Protein AF-I8QMU3-F1 (afdb_monomer_lite)

Sequence (196 aa):
MPACGRAACRVPPADGTTGGRPRAVRGPPGPPGRWAQSRIHDERITVPTSRPDLMTRALTFAVLLVTLFAAHQLADHVLGQTDAQARLKTTPGLTGWAALGRHLAAYHAVVVVMVAVAAVGLDLRLSAFGAVAGLLISVVTHALWDRRTAVRWLLTRTGGRDFAELTEHGMNGMYLADQSLHTASLWLAALVAVLL

Secondary structure (DSSP, 8-state):
---------PPPP-------PPP---PPPPPP------------------HHHHHHHHHHHHHHHHHHHHHHHHIIIIIS--HHHHHHTTSSHHHHHHHHHHHHHHHHHHHHHHHHHHHHHTT----HHHHHHHHHHHHHHHHHHTTSHHHHHHHHHTT-TTTTT---TT--HHHHHHHHHHHHHHHHHHHHHHH-

pLDDT: mean 85.77, std 19.81, range [32.47, 98.88]

Structure (mmCIF, N/CA/C/O backbone):
data_AF-I8QMU3-F1
#
_entry.id   AF-I8QMU3-F1
#
loop_
_atom_site.group_PDB
_atom_site.id
_atom_site.type_symbol
_atom_site.label_atom_id
_atom_site.label_alt_id
_atom_site.label_comp_id
_atom_site.label_asym_id
_atom_site.label_entity_id
_atom_site.label_seq_id
_atom_site.pdbx_PDB_ins_code
_atom_site.Cartn_x
_atom_site.Cartn_y
_atom_site.Cartn_z
_atom_site.occupancy
_atom_site.B_iso_or_equiv
_atom_site.auth_seq_id
_atom_site.auth_comp_id
_atom_site.auth_asym_id
_atom_site.auth_atom_id
_atom_site.pdbx_PDB_model_num
ATOM 1 N N . MET A 1 1 ? 35.842 -30.460 24.988 1.00 32.47 1 MET A N 1
ATOM 2 C CA . MET A 1 1 ? 35.990 -30.316 26.456 1.00 32.47 1 MET A CA 1
ATOM 3 C C . MET A 1 1 ? 37.169 -29.393 26.736 1.00 32.47 1 MET A C 1
ATOM 5 O O . MET A 1 1 ? 38.150 -29.566 26.025 1.00 32.47 1 MET A O 1
ATOM 9 N N . PRO A 1 2 ? 37.187 -28.576 27.807 1.00 53.81 2 PRO A N 1
ATOM 10 C CA . PRO A 1 2 ? 36.208 -27.628 28.384 1.00 53.81 2 PRO A CA 1
ATOM 11 C C . PRO A 1 2 ? 36.771 -26.166 28.244 1.00 53.81 2 PRO A C 1
ATOM 13 O O . PRO A 1 2 ? 37.791 -25.990 27.598 1.00 53.81 2 PRO A O 1
ATOM 16 N N . ALA A 1 3 ? 36.203 -25.045 28.708 1.00 43.62 3 ALA A N 1
ATOM 17 C CA . ALA A 1 3 ? 35.398 -24.805 29.894 1.00 43.62 3 ALA A CA 1
ATOM 18 C C . ALA A 1 3 ? 34.468 -23.582 29.771 1.00 43.62 3 ALA A C 1
ATOM 20 O O . ALA A 1 3 ? 34.769 -22.562 29.158 1.00 43.62 3 ALA A O 1
ATOM 21 N N . CYS A 1 4 ? 33.326 -23.757 30.428 1.00 43.22 4 CYS A N 1
ATOM 22 C CA . CYS A 1 4 ? 32.236 -22.835 30.682 1.00 43.22 4 CYS A CA 1
ATOM 23 C C . CYS A 1 4 ? 32.569 -22.015 31.945 1.00 43.22 4 CYS A C 1
ATOM 25 O O . CYS A 1 4 ? 32.901 -22.607 32.970 1.00 43.22 4 CYS A O 1
ATOM 27 N N . GLY A 1 5 ? 32.474 -20.683 31.900 1.00 40.50 5 GLY A N 1
ATOM 28 C CA . GLY A 1 5 ? 32.671 -19.807 33.061 1.00 40.50 5 GLY A CA 1
ATOM 29 C C . GLY A 1 5 ? 31.358 -19.162 33.498 1.00 40.50 5 GLY A C 1
ATOM 30 O O . GLY A 1 5 ? 31.015 -18.087 33.019 1.00 40.50 5 GLY A O 1
ATOM 31 N N . ARG A 1 6 ? 30.607 -19.818 34.393 1.00 48.41 6 ARG A N 1
ATOM 32 C CA . ARG A 1 6 ? 29.447 -19.224 35.080 1.00 48.41 6 ARG A CA 1
ATOM 33 C C . ARG A 1 6 ? 29.937 -18.470 36.316 1.00 48.41 6 ARG A C 1
ATOM 35 O O . ARG A 1 6 ? 30.378 -19.096 37.275 1.00 48.41 6 ARG A O 1
ATOM 42 N N . ALA A 1 7 ? 29.833 -17.145 36.308 1.00 52.97 7 ALA A N 1
ATOM 43 C CA . ALA A 1 7 ? 29.995 -16.333 37.508 1.00 52.97 7 ALA A CA 1
ATOM 44 C C . ALA A 1 7 ? 28.669 -16.308 38.285 1.00 52.97 7 ALA A C 1
ATOM 46 O O . ALA A 1 7 ? 27.664 -15.779 37.815 1.00 52.97 7 ALA A O 1
ATOM 47 N N . ALA A 1 8 ? 28.669 -16.927 39.464 1.00 48.47 8 ALA A N 1
ATOM 48 C CA . ALA A 1 8 ? 27.581 -16.878 40.429 1.00 48.47 8 ALA A CA 1
ATOM 49 C C . ALA A 1 8 ? 27.703 -15.604 41.281 1.00 48.47 8 ALA A C 1
ATOM 51 O O . ALA A 1 8 ? 28.657 -15.458 42.045 1.00 48.47 8 ALA A O 1
ATOM 52 N N . CYS A 1 9 ? 26.734 -14.693 41.181 1.00 46.62 9 CYS A N 1
ATOM 53 C CA . CYS A 1 9 ? 26.593 -13.592 42.132 1.00 46.62 9 CYS A CA 1
ATOM 54 C C . CYS A 1 9 ? 25.950 -14.116 43.423 1.00 46.62 9 CYS A C 1
ATOM 56 O O . CYS A 1 9 ? 24.797 -14.546 43.431 1.00 46.62 9 CYS A O 1
ATOM 58 N N . ARG A 1 10 ? 26.727 -14.100 44.513 1.00 51.12 10 ARG A N 1
ATOM 59 C CA . ARG A 1 10 ? 26.273 -14.376 45.882 1.00 51.12 10 ARG A CA 1
ATOM 60 C C . ARG A 1 10 ? 25.408 -13.226 46.398 1.00 51.12 10 ARG A C 1
ATOM 62 O O . ARG A 1 10 ? 25.791 -12.066 46.283 1.00 51.12 10 ARG A O 1
ATOM 69 N N . VAL A 1 11 ? 24.289 -13.579 47.021 1.00 57.03 11 VAL A N 1
ATOM 70 C CA . VAL A 1 11 ? 23.445 -12.692 47.832 1.00 57.03 11 VAL A CA 1
ATOM 71 C C . VAL A 1 11 ? 24.039 -12.613 49.251 1.00 57.03 11 VAL A C 1
ATOM 73 O O . VAL A 1 11 ? 24.364 -13.668 49.803 1.00 57.03 11 VAL A O 1
ATOM 76 N N . PRO A 1 12 ? 24.222 -11.420 49.847 1.00 63.38 12 PRO A N 1
ATOM 77 C CA . PRO A 1 12 ? 24.652 -11.283 51.239 1.00 63.38 12 PRO A CA 1
ATOM 78 C C . PRO A 1 12 ? 23.497 -11.533 52.237 1.00 63.38 12 PRO A C 1
ATOM 80 O O . PRO A 1 12 ? 22.331 -11.357 51.877 1.00 63.38 12 PRO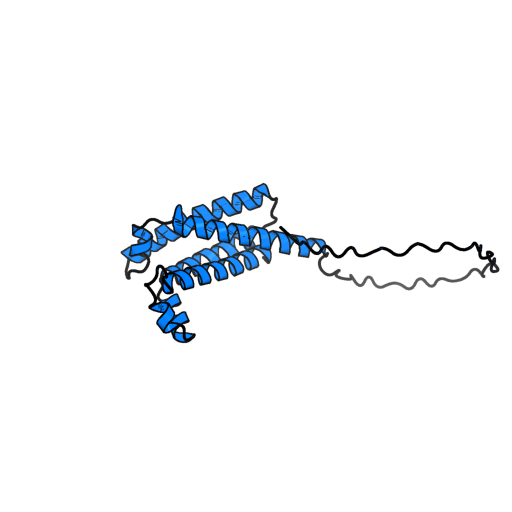 A O 1
ATOM 83 N N . PRO A 1 13 ? 23.801 -11.961 53.479 1.00 56.81 13 PRO A N 1
ATOM 84 C CA . PRO A 1 13 ? 22.799 -12.331 54.476 1.00 56.81 13 PRO A CA 1
ATOM 85 C C . PRO A 1 13 ? 22.081 -11.115 55.077 1.00 56.81 13 PRO A C 1
ATOM 87 O O . PRO A 1 13 ? 22.622 -10.014 55.145 1.00 56.81 13 PRO A O 1
ATOM 90 N N . ALA A 1 14 ? 20.844 -11.353 55.517 1.00 48.78 14 ALA A N 1
ATOM 91 C CA . ALA A 1 14 ? 20.014 -10.396 56.231 1.00 48.78 14 ALA A CA 1
ATOM 92 C C . ALA A 1 14 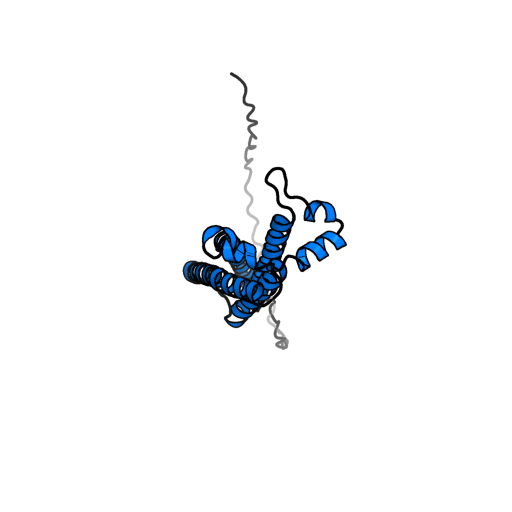? 20.409 -10.350 57.714 1.00 48.78 14 ALA A C 1
ATOM 94 O O . ALA A 1 14 ? 20.196 -11.321 58.441 1.00 48.78 14 ALA A O 1
ATOM 95 N N . ASP A 1 15 ? 20.934 -9.210 58.158 1.00 53.03 15 ASP A N 1
ATOM 96 C CA . ASP A 1 15 ? 21.122 -8.926 59.577 1.00 53.03 15 ASP A CA 1
ATOM 97 C C . ASP A 1 15 ? 19.801 -8.456 60.187 1.00 53.03 15 ASP A C 1
ATOM 99 O O . ASP A 1 15 ? 19.257 -7.401 59.853 1.00 53.03 15 ASP A O 1
ATOM 103 N N . GLY A 1 16 ? 19.275 -9.271 61.098 1.00 47.69 16 GLY A N 1
ATOM 104 C CA . GLY A 1 16 ? 18.215 -8.882 62.009 1.00 47.69 16 GLY A CA 1
ATOM 105 C C . GLY A 1 16 ? 18.804 -8.331 63.299 1.00 47.69 16 GLY A C 1
ATOM 106 O O . GLY A 1 16 ? 19.612 -9.001 63.928 1.00 47.69 16 GLY A O 1
ATOM 107 N N . THR A 1 17 ? 18.339 -7.165 63.745 1.00 47.78 17 THR A N 1
ATOM 108 C CA . THR A 1 17 ? 18.351 -6.782 65.163 1.00 47.78 17 THR A CA 1
ATOM 109 C C . THR A 1 17 ? 17.226 -5.785 65.476 1.00 47.78 17 THR A C 1
ATOM 111 O O . THR A 1 17 ? 17.070 -4.766 64.815 1.00 47.78 17 THR A O 1
ATOM 114 N N . THR A 1 18 ? 16.460 -6.119 66.527 1.00 50.22 18 THR A N 1
ATOM 115 C CA . THR A 1 18 ? 15.842 -5.230 67.542 1.00 50.22 18 THR A CA 1
ATOM 116 C C . THR A 1 18 ? 14.890 -4.118 67.053 1.00 50.22 18 THR A C 1
ATOM 118 O O . THR A 1 18 ? 15.292 -3.170 66.402 1.00 50.22 18 THR A O 1
ATOM 121 N N . GLY A 1 19 ? 13.590 -4.112 67.361 1.00 48.53 19 GLY A N 1
ATOM 122 C CA . GLY A 1 19 ? 13.019 -4.274 68.699 1.00 48.53 19 GLY A CA 1
ATOM 123 C C . GLY A 1 19 ? 12.913 -2.921 69.418 1.00 48.53 19 GLY A C 1
ATOM 124 O O . GLY A 1 19 ? 13.641 -2.685 70.372 1.00 48.53 19 GLY A O 1
ATOM 125 N N . GLY A 1 20 ? 12.010 -2.035 68.977 1.00 43.12 20 GLY A N 1
ATOM 126 C CA . GLY A 1 20 ? 11.740 -0.755 69.643 1.00 43.12 20 GLY A CA 1
ATOM 127 C C . GLY A 1 20 ? 10.356 -0.203 69.293 1.00 43.12 20 GLY A C 1
ATOM 128 O O . GLY A 1 20 ? 10.126 0.238 68.173 1.00 43.12 20 GLY A O 1
ATOM 129 N N . ARG A 1 21 ? 9.412 -0.242 70.244 1.00 54.44 21 ARG A N 1
ATOM 130 C CA . ARG A 1 21 ? 8.086 0.392 70.127 1.00 54.44 21 ARG A CA 1
ATOM 131 C C . ARG A 1 21 ? 8.195 1.890 70.455 1.00 54.44 21 ARG A C 1
ATOM 133 O O . ARG A 1 21 ? 8.541 2.200 71.596 1.00 54.44 21 ARG A O 1
ATOM 140 N N . PRO A 1 22 ? 7.836 2.823 69.557 1.00 54.78 22 PRO A N 1
ATOM 141 C CA . PRO A 1 22 ? 7.658 4.215 69.950 1.00 54.78 22 PRO A CA 1
ATOM 142 C C . PRO A 1 22 ? 6.333 4.409 70.707 1.00 54.78 22 PRO A C 1
ATOM 144 O O . PRO A 1 22 ? 5.264 3.972 70.279 1.00 54.78 22 PRO A O 1
ATOM 147 N N . ARG A 1 23 ? 6.431 5.056 71.876 1.00 57.56 23 ARG A N 1
ATOM 148 C CA . ARG A 1 23 ? 5.318 5.494 72.733 1.00 57.56 23 ARG A CA 1
ATOM 149 C C . ARG A 1 23 ? 4.393 6.451 71.973 1.00 57.56 23 ARG A C 1
ATOM 151 O O . ARG A 1 23 ? 4.853 7.442 71.416 1.00 57.56 23 ARG A O 1
ATOM 158 N N . ALA A 1 24 ? 3.086 6.204 72.046 1.00 50.53 24 ALA A N 1
ATOM 159 C CA . ALA A 1 24 ? 2.065 7.153 71.617 1.00 50.53 24 ALA A CA 1
ATOM 160 C C . ALA A 1 24 ? 2.021 8.355 72.576 1.00 50.53 24 ALA A C 1
ATOM 162 O O . ALA A 1 24 ? 1.665 8.213 73.747 1.00 50.53 24 ALA A O 1
ATOM 163 N N . VAL A 1 25 ? 2.370 9.538 72.074 1.00 60.41 25 VAL A N 1
ATOM 164 C CA . VAL A 1 25 ? 2.146 10.816 72.758 1.00 60.41 25 VAL A CA 1
ATOM 165 C C . VAL A 1 25 ? 0.719 11.264 72.435 1.00 60.41 25 VAL A C 1
ATOM 167 O O . VAL A 1 25 ? 0.404 11.559 71.284 1.00 60.41 25 VAL A O 1
ATOM 170 N N . ARG A 1 26 ? -0.168 11.284 73.438 1.00 56.66 26 ARG A N 1
ATOM 171 C CA . ARG A 1 26 ? -1.496 11.908 73.319 1.00 56.66 26 ARG A CA 1
ATOM 172 C C . ARG A 1 26 ? -1.331 13.422 73.434 1.00 56.66 26 ARG A C 1
ATOM 174 O O . ARG A 1 26 ? -0.988 13.914 74.505 1.00 56.66 26 ARG A O 1
ATOM 181 N N . GLY A 1 27 ? -1.565 14.140 72.338 1.00 66.19 27 GLY A N 1
ATOM 182 C CA . GLY A 1 27 ? -1.736 15.593 72.360 1.00 66.19 27 GLY A CA 1
ATOM 183 C C . GLY A 1 27 ? -3.095 15.996 72.961 1.00 66.19 27 GLY A C 1
ATOM 184 O O . GLY A 1 27 ? -4.028 15.187 72.943 1.00 66.19 27 GLY A O 1
ATOM 185 N N . PRO A 1 28 ? -3.218 17.215 73.516 1.00 70.25 28 PRO A N 1
ATOM 186 C CA . PRO A 1 28 ? -4.467 17.724 74.082 1.00 70.25 28 PRO A CA 1
ATOM 187 C C . PRO A 1 28 ? -5.529 18.005 72.997 1.00 70.25 28 PRO A C 1
ATOM 189 O O . PRO A 1 28 ? -5.177 18.269 71.845 1.00 70.25 28 PRO A O 1
ATOM 192 N N . PRO A 1 29 ? -6.830 17.966 73.346 1.00 61.53 29 PRO A N 1
ATOM 193 C CA . PRO A 1 29 ? -7.918 18.262 72.417 1.00 61.53 29 PRO A CA 1
ATOM 194 C C . PRO A 1 29 ? -7.892 19.734 71.981 1.00 61.53 29 PRO A C 1
ATOM 196 O O . PRO A 1 29 ? -7.751 20.638 72.804 1.00 61.53 29 PRO A O 1
ATOM 199 N N . GLY A 1 30 ? -8.020 19.962 70.671 1.00 55.94 30 GLY A N 1
ATOM 200 C CA . GLY A 1 30 ? -8.065 21.298 70.078 1.00 55.94 30 GLY A CA 1
ATOM 201 C C . GLY A 1 30 ? -9.381 22.046 70.357 1.00 55.94 30 GLY A C 1
ATOM 202 O O . GLY A 1 30 ? -10.400 21.414 70.647 1.00 55.94 30 GLY A O 1
ATOM 203 N N . PRO A 1 31 ? -9.386 23.387 70.254 1.00 67.88 31 PRO A N 1
ATOM 204 C CA . PRO A 1 31 ? -10.597 24.193 70.370 1.00 67.88 31 PRO A CA 1
ATOM 205 C C . PRO A 1 31 ? -11.501 24.050 69.129 1.00 67.88 31 PRO A C 1
ATOM 207 O O . PRO A 1 31 ? -11.001 23.881 68.013 1.00 67.88 31 PRO A O 1
ATOM 210 N N . PRO A 1 32 ? -12.833 24.156 69.283 1.00 57.38 32 PRO A N 1
ATOM 211 C CA . PRO A 1 32 ? -13.758 24.119 68.162 1.00 57.38 32 PRO A CA 1
ATOM 212 C C . PRO A 1 32 ? -13.839 25.504 67.517 1.00 57.38 32 PRO A C 1
ATOM 214 O O . PRO A 1 32 ? -14.151 26.487 68.188 1.00 57.38 32 PRO A O 1
ATOM 217 N N . GLY A 1 33 ? -13.626 25.606 66.204 1.00 47.34 33 GLY A N 1
ATOM 218 C CA . GLY A 1 33 ? -14.028 26.829 65.521 1.00 47.34 33 GLY A CA 1
ATOM 219 C C . GLY A 1 33 ? -13.456 27.069 64.137 1.00 47.34 33 GLY A C 1
ATOM 220 O O . GLY A 1 33 ? -12.301 27.443 63.987 1.00 47.34 33 GLY A O 1
ATOM 221 N N . ARG A 1 34 ? -14.389 27.067 63.179 1.00 51.19 34 ARG A N 1
ATOM 222 C CA . ARG A 1 34 ? -14.433 27.991 62.038 1.00 51.19 34 ARG A CA 1
ATOM 223 C C . ARG A 1 34 ? -13.579 27.597 60.825 1.00 51.19 34 ARG A C 1
ATOM 225 O O . ARG A 1 34 ? -12.719 28.343 60.373 1.00 51.19 34 ARG A O 1
ATOM 232 N N . TRP A 1 35 ? -13.932 26.467 60.213 1.00 49.47 35 TRP A N 1
ATOM 233 C CA . TRP A 1 35 ? -13.623 26.230 58.802 1.00 49.47 35 TRP A CA 1
ATOM 234 C C . TRP A 1 35 ? -14.474 27.167 57.947 1.00 49.47 35 TRP A C 1
ATOM 236 O O . TRP A 1 35 ? -15.681 26.984 57.788 1.00 49.47 35 TRP A O 1
ATOM 246 N N . ALA A 1 36 ? -13.830 28.220 57.453 1.00 48.88 36 ALA A N 1
ATOM 247 C CA . ALA A 1 36 ? -14.343 29.050 56.385 1.00 48.88 36 ALA A CA 1
ATOM 248 C C . ALA A 1 36 ? -14.688 28.156 55.186 1.00 48.88 36 ALA A C 1
ATOM 250 O O . ALA A 1 36 ? -13.839 27.416 54.691 1.00 48.88 36 ALA A O 1
ATOM 251 N N . GLN A 1 37 ? -15.933 28.231 54.719 1.00 50.56 37 GLN A N 1
ATOM 252 C CA . GLN A 1 37 ? -16.313 27.733 53.403 1.00 50.56 37 GLN A CA 1
ATOM 253 C C . GLN A 1 37 ? -15.621 28.618 52.360 1.00 50.56 37 GLN A C 1
ATOM 255 O O . GLN A 1 37 ? -16.182 29.610 51.893 1.00 50.56 37 GLN A O 1
ATOM 260 N N . SER A 1 38 ? -14.370 28.295 52.025 1.00 47.03 38 SER A N 1
ATOM 261 C CA . SER A 1 38 ? -13.770 28.783 50.795 1.00 47.03 38 SER A CA 1
ATOM 262 C C . SER A 1 38 ? -14.531 28.127 49.651 1.00 47.03 38 SER A C 1
ATOM 264 O O . SER A 1 38 ? -14.505 26.919 49.430 1.00 47.03 38 SER A O 1
ATOM 266 N N . ARG A 1 39 ? -15.303 28.967 48.971 1.00 54.06 39 ARG A N 1
ATOM 267 C CA . ARG A 1 39 ? -15.981 28.675 47.719 1.00 54.06 39 ARG A CA 1
ATOM 268 C C . ARG A 1 39 ? -14.888 28.321 46.703 1.00 54.06 39 ARG A C 1
ATOM 270 O O . ARG A 1 39 ? -14.283 29.214 46.119 1.00 54.06 39 ARG A O 1
ATOM 277 N N . ILE A 1 40 ? -14.565 27.035 46.570 1.00 55.41 40 ILE A N 1
ATOM 278 C CA . ILE A 1 40 ? -13.713 26.551 45.485 1.00 55.41 40 ILE A CA 1
ATOM 279 C C . ILE A 1 40 ? -14.524 26.771 44.215 1.00 55.41 40 ILE A C 1
ATOM 281 O O . ILE A 1 40 ? -15.569 26.155 44.010 1.00 55.41 40 ILE A O 1
ATOM 285 N N . HIS A 1 41 ? -14.080 27.739 43.421 1.00 45.34 41 HIS A N 1
ATOM 286 C CA . HIS A 1 41 ? -14.523 27.889 42.053 1.00 45.34 41 HIS A CA 1
ATOM 287 C C . HIS A 1 41 ? -14.238 26.573 41.329 1.00 45.34 41 HIS A C 1
ATOM 289 O O . HIS A 1 41 ? -13.112 26.083 41.342 1.00 45.34 41 HIS A O 1
ATOM 295 N N . ASP A 1 42 ? -15.295 26.004 40.758 1.00 47.44 42 ASP A N 1
ATOM 296 C CA . ASP A 1 42 ? -15.293 24.848 39.867 1.00 47.44 42 ASP A CA 1
ATOM 297 C C . ASP A 1 42 ? -14.555 25.220 38.568 1.00 47.44 42 ASP A C 1
ATOM 299 O O . ASP A 1 42 ? -15.147 25.436 37.510 1.00 47.44 42 ASP A O 1
ATOM 303 N N . GLU A 1 43 ? -13.235 25.390 38.662 1.00 52.56 43 GLU A N 1
ATOM 304 C CA . GLU A 1 43 ? -12.357 25.258 37.513 1.00 52.56 43 GLU A CA 1
ATOM 305 C C . GLU A 1 43 ? -12.402 23.788 37.125 1.00 52.56 43 GLU A C 1
ATOM 307 O O . GLU A 1 43 ? -11.794 22.927 37.764 1.00 52.56 43 GLU A O 1
ATOM 312 N N . ARG A 1 44 ? -13.163 23.499 36.069 1.00 53.38 44 ARG A N 1
ATOM 313 C CA . ARG A 1 44 ? -13.106 22.229 35.356 1.00 53.38 44 ARG A CA 1
ATOM 314 C C . ARG A 1 44 ? -11.663 21.993 34.928 1.00 53.38 44 ARG A C 1
ATOM 316 O O . ARG A 1 44 ? -11.242 22.434 33.862 1.00 53.38 44 ARG A O 1
ATOM 323 N N . ILE A 1 45 ? -10.915 21.284 35.766 1.00 55.78 45 ILE A N 1
ATOM 324 C CA . ILE A 1 45 ? -9.638 20.687 35.410 1.00 55.78 45 ILE A CA 1
ATOM 325 C C . ILE A 1 45 ? -9.956 19.721 34.271 1.00 55.78 45 ILE A C 1
ATOM 327 O O . ILE A 1 45 ? -10.475 18.625 34.481 1.00 55.78 45 ILE A O 1
ATOM 331 N N . THR A 1 46 ? -9.689 20.148 33.041 1.00 55.03 46 THR A N 1
ATOM 332 C CA . THR A 1 46 ? -9.582 19.256 31.892 1.00 55.03 46 THR A CA 1
ATOM 333 C C . THR A 1 46 ? -8.438 18.303 32.193 1.00 55.03 46 THR A C 1
ATOM 335 O O . THR A 1 46 ? -7.268 18.641 32.013 1.00 55.03 46 THR A O 1
ATOM 338 N N . VAL A 1 47 ? -8.771 17.134 32.740 1.00 59.78 47 VAL A N 1
ATOM 339 C CA . VAL A 1 47 ? -7.799 16.075 32.988 1.00 59.78 47 VAL A CA 1
ATOM 340 C C . VAL A 1 47 ? -7.214 15.687 31.626 1.00 59.78 47 VAL A C 1
ATOM 342 O O . VAL A 1 47 ? -7.981 15.339 30.724 1.00 59.78 47 VAL A O 1
ATOM 345 N N . PRO A 1 48 ? -5.887 15.773 31.431 1.00 57.91 48 PRO A N 1
ATOM 346 C CA . PRO A 1 48 ? -5.262 15.313 30.200 1.00 57.91 48 PRO A CA 1
ATOM 347 C C . PRO A 1 48 ? -5.605 13.833 30.010 1.00 57.91 48 PRO A C 1
ATOM 349 O O . PRO A 1 48 ? -5.561 13.069 30.975 1.00 57.91 48 PRO A O 1
ATOM 352 N N . THR A 1 49 ? -5.991 13.466 28.783 1.00 59.91 49 THR A N 1
ATOM 353 C CA . THR A 1 49 ? -6.351 12.109 28.328 1.00 59.91 49 THR A CA 1
ATOM 354 C C . THR A 1 49 ? -5.726 11.017 29.190 1.00 59.91 49 THR A C 1
ATOM 356 O O . THR A 1 49 ? -4.500 10.956 29.334 1.00 59.91 49 THR A O 1
ATOM 359 N N . SER A 1 50 ? -6.562 10.175 29.786 1.00 66.69 50 SER A N 1
ATOM 360 C CA . SER A 1 50 ? -6.115 9.171 30.740 1.00 66.69 50 SER A CA 1
ATOM 361 C C . SER A 1 50 ? -5.045 8.261 30.108 1.00 66.69 50 SER A C 1
ATOM 363 O O . SER A 1 50 ? -5.175 7.825 28.967 1.00 66.69 50 SER A O 1
ATOM 365 N N . ARG A 1 51 ? -3.961 7.958 30.842 1.00 67.81 51 ARG A N 1
ATOM 366 C CA . ARG A 1 51 ? -2.886 7.035 30.408 1.00 67.81 51 ARG A CA 1
ATOM 367 C C . ARG A 1 51 ? -3.361 5.735 29.710 1.00 67.81 51 ARG A C 1
ATOM 369 O O . ARG A 1 51 ? -2.653 5.310 28.795 1.00 67.81 51 ARG A O 1
ATOM 376 N N . PRO A 1 52 ? -4.499 5.097 30.069 1.00 70.88 52 PRO A N 1
ATOM 377 C CA . PRO A 1 52 ? -5.000 3.933 29.326 1.00 70.88 52 PRO A CA 1
ATOM 378 C C . PRO A 1 52 ? -5.374 4.218 27.860 1.00 70.88 52 PRO A C 1
ATOM 380 O O . PRO A 1 52 ? -5.201 3.333 27.021 1.00 70.88 52 PRO A O 1
ATOM 383 N N . ASP A 1 53 ? -5.797 5.435 27.508 1.00 83.25 53 ASP A N 1
ATOM 384 C CA . ASP A 1 53 ? -6.137 5.787 26.122 1.00 83.25 53 ASP A CA 1
ATOM 385 C C . ASP A 1 53 ? -4.886 5.846 25.236 1.00 83.25 53 ASP A C 1
ATOM 387 O O . ASP A 1 53 ? -4.892 5.369 24.100 1.00 83.25 53 ASP A O 1
ATOM 391 N N . LEU A 1 54 ? -3.779 6.375 25.773 1.00 87.81 54 LEU A N 1
ATOM 392 C CA . LEU A 1 54 ? -2.494 6.417 25.070 1.00 87.81 54 LEU A CA 1
ATOM 393 C C . LEU A 1 54 ? -1.943 5.009 24.828 1.00 87.81 54 LEU A C 1
ATOM 395 O O . LEU A 1 54 ? -1.510 4.706 23.718 1.00 87.81 54 LEU A O 1
ATOM 399 N N . MET A 1 55 ? -1.984 4.145 25.848 1.00 91.69 55 MET A N 1
ATOM 400 C CA . MET A 1 55 ? -1.546 2.753 25.715 1.00 91.69 55 MET A CA 1
ATOM 401 C C . MET A 1 55 ? -2.389 2.012 24.669 1.00 91.69 55 MET A C 1
ATOM 403 O O . MET A 1 55 ? -1.840 1.321 23.815 1.00 91.69 55 MET A O 1
ATOM 407 N N . THR A 1 56 ? -3.710 2.214 24.676 1.00 94.12 56 THR A N 1
ATOM 408 C CA . THR A 1 56 ? -4.621 1.602 23.695 1.00 94.12 56 THR A CA 1
ATOM 409 C C . THR A 1 56 ? -4.295 2.050 22.270 1.00 94.12 56 THR A C 1
ATOM 411 O O . THR A 1 56 ? -4.205 1.215 21.369 1.00 94.12 56 THR A O 1
ATOM 414 N N . ARG A 1 57 ? -4.051 3.350 22.051 1.00 95.00 57 ARG A N 1
ATOM 415 C CA . ARG A 1 57 ? -3.638 3.878 20.739 1.00 95.00 57 ARG A CA 1
ATOM 416 C C . ARG A 1 57 ? -2.289 3.314 20.299 1.00 95.00 57 ARG A C 1
ATOM 418 O O . ARG A 1 57 ? -2.161 2.890 19.157 1.00 95.00 57 ARG A O 1
ATOM 425 N N . ALA A 1 58 ? -1.304 3.258 21.194 1.00 96.56 58 ALA A N 1
ATOM 426 C CA . ALA A 1 58 ? 0.017 2.713 20.884 1.00 96.56 58 ALA A CA 1
ATOM 427 C C . ALA A 1 58 ? -0.048 1.226 20.492 1.00 96.56 58 ALA A C 1
ATOM 429 O O . ALA A 1 58 ? 0.559 0.828 19.498 1.00 96.56 58 ALA A O 1
ATOM 430 N N . LEU A 1 59 ? -0.824 0.420 21.225 1.00 96.94 59 LEU A N 1
ATOM 431 C CA . LEU A 1 59 ? -1.045 -0.992 20.902 1.00 96.94 59 LEU A CA 1
ATOM 432 C C . LEU A 1 59 ? -1.793 -1.160 19.577 1.00 96.94 59 LEU A C 1
ATOM 434 O O . LEU A 1 59 ? -1.364 -1.943 18.734 1.00 96.94 59 LEU A O 1
ATOM 438 N N . THR A 1 60 ? -2.857 -0.382 19.357 1.00 97.81 60 THR A N 1
ATOM 439 C CA . THR A 1 60 ? -3.618 -0.404 18.097 1.00 97.81 60 THR A CA 1
ATOM 440 C C . THR A 1 60 ? -2.720 -0.056 16.915 1.00 97.81 60 THR A C 1
ATOM 442 O O . THR A 1 60 ? -2.729 -0.757 15.908 1.00 97.81 60 THR A O 1
ATOM 445 N N . PHE A 1 61 ? -1.888 0.978 17.055 1.00 98.38 61 PHE A N 1
ATOM 446 C CA . PHE A 1 61 ? -0.916 1.371 16.042 1.00 98.38 61 PHE A CA 1
ATOM 447 C C . PHE A 1 61 ? 0.095 0.259 15.753 1.00 98.38 61 PHE A C 1
ATOM 449 O O . PHE A 1 61 ? 0.319 -0.065 14.591 1.00 98.38 61 PHE A O 1
ATOM 456 N N . ALA A 1 62 ? 0.674 -0.357 16.788 1.00 98.50 62 ALA A N 1
ATOM 457 C CA . ALA A 1 62 ? 1.655 -1.425 16.620 1.00 98.50 62 ALA A CA 1
ATOM 458 C C . ALA A 1 62 ? 1.058 -2.649 15.906 1.00 98.50 62 ALA A C 1
ATOM 460 O O . ALA A 1 62 ? 1.646 -3.153 14.948 1.00 98.50 62 ALA A O 1
ATOM 461 N N . VAL A 1 63 ? -0.130 -3.095 16.328 1.00 98.62 63 VAL A N 1
ATOM 462 C CA . VAL A 1 63 ? -0.837 -4.222 15.701 1.00 98.62 63 VAL A CA 1
ATOM 463 C C . VAL A 1 63 ? -1.208 -3.895 14.257 1.00 98.62 63 VAL A C 1
ATOM 465 O O . VAL A 1 63 ? -0.981 -4.715 13.364 1.00 98.62 63 VAL A O 1
ATOM 468 N N . LEU A 1 64 ? -1.743 -2.697 14.008 1.00 98.62 64 LEU A N 1
ATOM 469 C CA . LEU A 1 64 ? -2.133 -2.272 12.669 1.00 98.62 64 LEU A CA 1
ATOM 470 C C . LEU A 1 64 ? -0.918 -2.177 11.743 1.00 98.62 64 LEU A C 1
ATOM 472 O O . LEU A 1 64 ? -0.977 -2.679 10.627 1.00 98.62 64 LEU A O 1
ATOM 476 N N . LEU A 1 65 ? 0.201 -1.616 12.208 1.00 98.75 65 LEU A N 1
ATOM 477 C CA . LEU A 1 65 ? 1.436 -1.520 11.432 1.00 98.75 65 LEU A CA 1
ATOM 478 C C . LEU A 1 65 ? 1.987 -2.899 11.051 1.00 98.75 65 LEU A C 1
ATOM 480 O O . LEU A 1 65 ? 2.297 -3.126 9.884 1.00 98.75 65 LEU A O 1
ATOM 484 N N . VAL A 1 66 ? 2.081 -3.831 12.006 1.00 98.81 66 VAL A N 1
ATOM 485 C CA . VAL A 1 66 ? 2.552 -5.201 11.728 1.00 98.81 66 VAL A CA 1
ATOM 486 C C . VAL A 1 66 ? 1.609 -5.916 10.759 1.00 98.81 66 VAL A C 1
ATOM 488 O O . VAL A 1 66 ? 2.070 -6.577 9.829 1.00 98.81 66 VAL A O 1
ATOM 491 N N . THR A 1 67 ? 0.295 -5.742 10.931 1.00 98.88 67 THR A N 1
ATOM 492 C CA . THR A 1 67 ? -0.719 -6.323 10.039 1.00 98.88 67 THR A CA 1
ATOM 493 C C . THR A 1 67 ? -0.598 -5.766 8.626 1.00 98.88 67 THR A C 1
ATOM 495 O O . THR A 1 67 ? -0.558 -6.536 7.671 1.00 98.88 67 THR A O 1
ATOM 498 N N . LEU A 1 68 ? -0.498 -4.442 8.482 1.00 98.81 68 LEU A N 1
ATOM 499 C CA . LEU A 1 68 ? -0.334 -3.769 7.196 1.00 98.81 68 LEU A CA 1
ATOM 500 C C . LEU A 1 68 ? 0.967 -4.182 6.507 1.00 98.81 68 LEU A C 1
ATOM 502 O O . LEU A 1 68 ? 0.951 -4.463 5.314 1.00 98.81 68 LEU A O 1
ATOM 506 N N . PHE A 1 69 ? 2.073 -4.269 7.248 1.00 98.75 69 PHE A N 1
ATOM 507 C CA . PHE A 1 69 ? 3.351 -4.732 6.713 1.00 98.75 69 PHE A CA 1
ATOM 508 C C . PHE A 1 69 ? 3.247 -6.165 6.176 1.00 98.75 69 PHE A C 1
ATOM 510 O O . PHE A 1 69 ? 3.593 -6.420 5.024 1.00 98.75 69 PHE A O 1
ATOM 517 N N . ALA A 1 70 ? 2.706 -7.095 6.968 1.00 98.81 70 ALA A N 1
ATOM 518 C CA . ALA A 1 70 ? 2.511 -8.477 6.532 1.00 98.81 70 ALA A CA 1
ATOM 519 C C . ALA A 1 70 ? 1.562 -8.570 5.325 1.00 98.81 70 ALA A C 1
ATOM 521 O O . ALA A 1 70 ? 1.840 -9.301 4.373 1.00 98.81 70 ALA A O 1
ATOM 522 N N . ALA A 1 71 ? 0.471 -7.799 5.341 1.00 98.75 71 ALA A N 1
ATOM 523 C CA . ALA A 1 71 ? -0.485 -7.748 4.245 1.00 98.75 71 ALA A CA 1
ATOM 524 C C . ALA A 1 71 ? 0.137 -7.199 2.962 1.00 98.75 71 ALA A C 1
ATOM 526 O O . ALA A 1 71 ? -0.100 -7.760 1.899 1.00 98.75 71 ALA A O 1
ATOM 527 N N . HIS A 1 72 ? 0.974 -6.165 3.053 1.00 98.56 72 HIS A N 1
ATOM 528 C CA . HIS A 1 72 ? 1.704 -5.626 1.913 1.00 98.56 72 HIS A CA 1
ATOM 529 C C . HIS A 1 72 ? 2.633 -6.668 1.293 1.00 98.56 72 HIS A C 1
ATOM 531 O O . HIS A 1 72 ? 2.552 -6.897 0.089 1.00 98.56 72 HIS A O 1
ATOM 537 N N . GLN A 1 73 ? 3.438 -7.358 2.109 1.00 98.38 73 GLN A N 1
ATOM 538 C CA . GLN A 1 73 ? 4.333 -8.404 1.611 1.00 98.38 73 GLN A CA 1
ATOM 539 C C . GLN A 1 73 ? 3.558 -9.529 0.914 1.00 98.38 73 GLN A C 1
ATOM 541 O O . GLN A 1 73 ? 3.949 -9.994 -0.156 1.00 98.38 73 GLN A O 1
ATOM 546 N N . LEU A 1 74 ? 2.442 -9.963 1.502 1.00 98.44 74 LEU A N 1
ATOM 547 C CA . LEU A 1 74 ? 1.620 -11.021 0.925 1.00 98.44 74 LEU A CA 1
ATOM 548 C C . LEU A 1 74 ? 0.919 -10.560 -0.360 1.00 98.44 74 LEU A C 1
ATOM 550 O O . LEU A 1 74 ? 0.847 -11.306 -1.335 1.00 98.44 74 LEU A O 1
ATOM 554 N N . ALA A 1 75 ? 0.411 -9.333 -0.374 1.00 98.06 75 ALA A N 1
ATOM 555 C CA . ALA A 1 75 ? -0.300 -8.767 -1.505 1.00 98.06 75 ALA A CA 1
ATOM 556 C C . ALA A 1 75 ? 0.629 -8.507 -2.702 1.00 98.06 75 ALA A C 1
ATOM 558 O O . ALA A 1 75 ? 0.302 -8.913 -3.812 1.00 98.06 75 ALA A O 1
ATOM 559 N N . ASP A 1 76 ? 1.797 -7.900 -2.502 1.00 96.62 76 ASP A N 1
ATOM 560 C CA . ASP A 1 76 ? 2.690 -7.548 -3.613 1.00 96.62 76 ASP A CA 1
ATOM 561 C C . ASP A 1 76 ? 3.440 -8.748 -4.202 1.00 96.62 76 ASP A C 1
ATOM 563 O O . ASP A 1 76 ? 3.743 -8.746 -5.399 1.00 96.62 76 ASP A O 1
ATOM 567 N N . HIS A 1 77 ? 3.732 -9.770 -3.390 1.00 95.94 77 HIS A N 1
ATOM 568 C CA . HIS A 1 77 ? 4.643 -10.847 -3.803 1.00 95.94 77 HIS A CA 1
ATOM 569 C C . HIS A 1 77 ? 3.981 -12.214 -3.952 1.00 95.94 77 HIS A C 1
ATOM 571 O O . HIS A 1 77 ? 4.615 -13.117 -4.491 1.00 95.94 77 HIS A O 1
ATOM 577 N N . VAL A 1 78 ? 2.743 -12.397 -3.475 1.00 96.56 78 VAL A N 1
ATOM 578 C CA . VAL A 1 78 ? 2.115 -13.731 -3.436 1.00 96.56 78 VAL A CA 1
ATOM 579 C C . VAL A 1 78 ? 0.682 -13.744 -3.970 1.00 96.56 78 VAL A C 1
ATOM 581 O O . VAL A 1 78 ? 0.390 -14.504 -4.887 1.00 96.56 78 VAL A O 1
ATOM 584 N N . LEU A 1 79 ? -0.230 -12.951 -3.395 1.00 94.94 79 LEU A N 1
ATOM 585 C CA . LEU A 1 79 ? -1.679 -13.106 -3.620 1.00 94.94 79 LEU A CA 1
ATOM 586 C C . LEU A 1 79 ? -2.339 -11.951 -4.381 1.00 94.94 79 LEU A C 1
ATOM 588 O O . LEU A 1 79 ? -3.349 -12.159 -5.047 1.00 94.94 79 LEU A O 1
ATOM 592 N N . GLY A 1 80 ? -1.815 -10.733 -4.258 1.00 92.75 80 GLY A N 1
ATOM 593 C CA . GLY A 1 80 ? -2.440 -9.517 -4.792 1.00 92.75 80 GLY A CA 1
ATOM 594 C C . GLY A 1 80 ? -1.876 -9.057 -6.137 1.00 92.75 80 GLY A C 1
ATOM 595 O O . GLY A 1 80 ? -2.435 -8.140 -6.737 1.00 92.75 80 GLY A O 1
ATOM 596 N N . GLN A 1 81 ? -0.806 -9.689 -6.630 1.00 96.81 81 GLN A N 1
ATOM 597 C CA . GLN A 1 81 ? -0.119 -9.283 -7.850 1.00 96.81 81 GLN A CA 1
ATOM 598 C C . GLN A 1 81 ? 0.231 -10.471 -8.748 1.00 96.81 81 GLN A C 1
ATOM 600 O O . GLN A 1 81 ? 0.778 -11.478 -8.314 1.00 96.81 81 GLN A O 1
ATOM 605 N N . THR A 1 82 ? -0.027 -10.301 -10.039 1.00 97.00 82 THR A N 1
ATOM 606 C CA . THR A 1 82 ? 0.375 -11.205 -11.120 1.00 97.00 82 THR A CA 1
ATOM 607 C C . THR A 1 82 ? 1.596 -10.664 -11.863 1.00 97.00 82 THR A C 1
ATOM 609 O O . THR A 1 82 ? 1.809 -9.449 -11.930 1.00 97.00 82 THR A O 1
ATOM 612 N N . ASP A 1 83 ? 2.332 -11.541 -12.548 1.00 96.44 83 ASP A N 1
ATOM 613 C CA . ASP A 1 83 ? 3.477 -11.157 -13.389 1.00 96.44 83 ASP A CA 1
ATOM 614 C C . ASP A 1 83 ? 3.110 -10.105 -14.445 1.00 96.44 83 ASP A C 1
ATOM 616 O O . ASP A 1 83 ? 3.866 -9.170 -14.722 1.00 96.44 83 ASP A O 1
ATOM 620 N N . ALA A 1 84 ? 1.912 -10.222 -15.029 1.00 96.00 84 ALA A N 1
ATOM 621 C CA . ALA A 1 84 ? 1.415 -9.266 -16.008 1.00 96.00 84 ALA A CA 1
ATOM 622 C C . ALA A 1 84 ? 1.213 -7.873 -15.394 1.00 96.00 84 ALA A C 1
ATOM 624 O O . ALA A 1 84 ? 1.583 -6.876 -16.015 1.00 96.00 84 ALA A O 1
ATOM 625 N N . GLN A 1 85 ? 0.659 -7.789 -14.180 1.00 96.94 85 GLN A N 1
ATOM 626 C CA . GLN A 1 85 ? 0.529 -6.519 -13.461 1.00 96.94 85 GLN A CA 1
ATOM 627 C C . GLN A 1 85 ? 1.905 -5.946 -13.121 1.00 96.94 85 GLN A C 1
ATOM 629 O O . GLN A 1 85 ? 2.172 -4.797 -13.467 1.00 96.94 85 GLN A O 1
ATOM 634 N N . ALA A 1 86 ? 2.795 -6.754 -12.538 1.00 95.06 86 ALA A N 1
ATOM 635 C CA . ALA A 1 86 ? 4.137 -6.333 -12.143 1.00 95.06 86 ALA A CA 1
ATOM 636 C C . ALA A 1 86 ? 4.945 -5.765 -13.323 1.00 95.06 86 ALA A C 1
ATOM 638 O O . ALA A 1 86 ? 5.605 -4.731 -13.199 1.00 95.06 86 ALA A O 1
ATOM 639 N N . ARG A 1 87 ? 4.856 -6.412 -14.492 1.00 95.12 87 ARG A N 1
ATOM 640 C CA . ARG A 1 87 ? 5.557 -5.995 -15.713 1.00 95.12 87 ARG A CA 1
ATOM 641 C C . ARG A 1 87 ? 4.949 -4.752 -16.361 1.00 95.12 87 ARG A C 1
ATOM 643 O O . ARG A 1 87 ? 5.684 -3.931 -16.902 1.00 95.12 87 ARG A O 1
ATOM 650 N N . LEU A 1 88 ? 3.621 -4.626 -16.365 1.00 97.19 88 LEU A N 1
ATOM 651 C CA . LEU A 1 88 ? 2.930 -3.586 -17.135 1.00 97.19 88 LEU A CA 1
ATOM 652 C C . LEU A 1 88 ? 2.633 -2.317 -16.333 1.00 97.19 88 LEU A C 1
ATOM 654 O O . LEU A 1 88 ? 2.545 -1.252 -16.942 1.00 97.19 88 LEU A O 1
ATOM 658 N N . LYS A 1 89 ? 2.493 -2.381 -15.001 1.00 95.31 89 LYS A N 1
ATOM 659 C CA . LYS A 1 89 ? 2.037 -1.242 -14.179 1.00 95.31 89 LYS A CA 1
ATOM 660 C C . LYS A 1 89 ? 2.951 -0.016 -14.223 1.00 95.31 89 LYS A C 1
ATOM 662 O O . LYS A 1 89 ? 2.510 1.078 -13.901 1.00 95.31 89 LYS A O 1
ATOM 667 N N . THR A 1 90 ? 4.192 -0.164 -14.681 1.00 95.44 90 THR A N 1
ATOM 668 C CA . THR A 1 90 ? 5.155 0.936 -14.853 1.00 95.44 90 THR A CA 1
ATOM 669 C C . THR A 1 90 ? 5.102 1.570 -16.247 1.00 95.44 90 THR A C 1
ATOM 671 O O . THR A 1 90 ? 5.579 2.691 -16.434 1.00 95.44 90 THR A O 1
ATOM 674 N N . THR A 1 91 ? 4.496 0.895 -17.230 1.00 96.50 91 THR A N 1
ATOM 675 C CA . THR A 1 91 ? 4.456 1.356 -18.626 1.00 96.50 91 THR A CA 1
ATOM 676 C C . THR A 1 91 ? 3.559 2.591 -18.793 1.00 96.50 91 THR A C 1
ATOM 678 O O . THR A 1 91 ? 2.545 2.711 -18.096 1.00 96.50 91 THR A O 1
ATOM 681 N N . PRO A 1 92 ? 3.901 3.548 -19.675 1.00 95.19 92 PRO A N 1
ATOM 682 C CA . PRO A 1 92 ? 3.028 4.682 -19.973 1.00 95.19 92 PRO A CA 1
ATOM 683 C C . PRO A 1 92 ? 1.704 4.261 -20.634 1.00 95.19 92 PRO A C 1
ATOM 685 O O . PRO A 1 92 ? 1.604 3.205 -21.255 1.00 95.19 92 PRO A O 1
ATOM 688 N N . GLY A 1 93 ? 0.697 5.133 -20.556 1.00 96.44 93 GLY A N 1
ATOM 689 C CA . GLY A 1 93 ? -0.571 4.966 -21.270 1.00 96.44 93 GLY A CA 1
ATOM 690 C C . GLY A 1 93 ? -1.594 4.062 -20.577 1.00 96.44 93 GLY A C 1
ATOM 691 O O . GLY A 1 93 ? -1.404 3.596 -19.451 1.00 96.44 93 GLY A O 1
ATOM 692 N N . LEU A 1 94 ? -2.722 3.846 -21.260 1.00 97.12 94 LEU A N 1
ATOM 693 C CA . LEU A 1 94 ? -3.909 3.189 -20.698 1.00 97.12 94 LEU A CA 1
ATOM 694 C C . LEU A 1 94 ? -3.627 1.767 -20.205 1.00 97.12 94 LEU A C 1
ATOM 696 O O . LEU A 1 94 ? -4.123 1.380 -19.153 1.00 97.12 94 LEU A O 1
ATOM 700 N N . THR A 1 95 ? -2.794 1.007 -20.919 1.00 97.38 95 THR A N 1
ATOM 701 C CA . THR A 1 95 ? -2.430 -0.364 -20.534 1.00 97.38 95 THR A CA 1
ATOM 702 C C . THR A 1 95 ? -1.748 -0.408 -19.171 1.00 97.38 95 THR A C 1
ATOM 704 O O . THR A 1 95 ? -2.115 -1.228 -18.328 1.00 97.38 95 THR A O 1
ATOM 707 N N . GLY A 1 96 ? -0.789 0.489 -18.926 1.00 97.44 9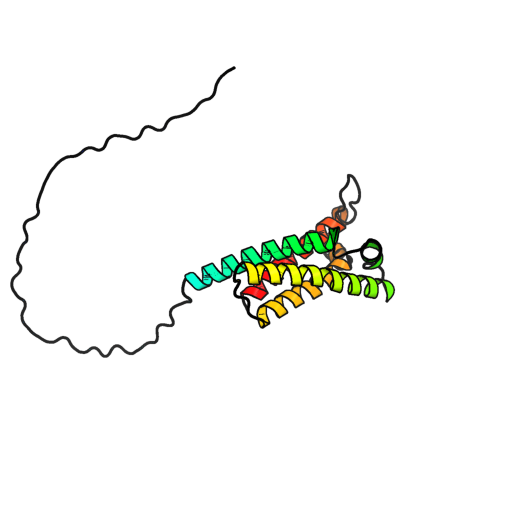6 GLY A N 1
ATOM 708 C CA . GLY A 1 96 ? -0.091 0.549 -17.648 1.00 97.44 96 GLY A CA 1
ATOM 709 C C . GLY A 1 96 ? -0.981 1.042 -16.513 1.00 97.44 96 GLY A C 1
ATOM 710 O O . GLY A 1 96 ? -0.935 0.482 -15.421 1.00 97.44 96 GLY A O 1
ATOM 711 N N . TRP A 1 97 ? -1.844 2.030 -16.767 1.00 97.56 97 TRP A N 1
ATOM 712 C CA . TRP A 1 97 ? -2.830 2.482 -15.778 1.00 97.56 97 TRP A CA 1
ATOM 713 C C . TRP A 1 97 ? -3.869 1.408 -15.448 1.00 97.56 97 TRP A C 1
ATOM 715 O O . TRP A 1 97 ? -4.201 1.225 -14.282 1.00 97.56 97 TRP A O 1
ATOM 725 N N . ALA A 1 98 ? -4.331 0.640 -16.435 1.00 98.31 98 ALA A N 1
ATOM 726 C CA . ALA A 1 98 ? -5.246 -0.474 -16.208 1.00 98.31 98 ALA A CA 1
ATOM 727 C C . ALA A 1 98 ? -4.576 -1.615 -15.423 1.00 98.31 98 ALA A C 1
ATOM 729 O O . ALA A 1 98 ? -5.198 -2.208 -14.543 1.00 98.31 98 ALA A O 1
ATOM 730 N N . ALA A 1 99 ? -3.306 -1.919 -15.713 1.00 98.31 99 ALA A N 1
ATOM 731 C CA . ALA A 1 99 ? -2.529 -2.888 -14.943 1.00 98.31 99 ALA A CA 1
ATOM 732 C C . ALA A 1 99 ? -2.347 -2.438 -13.485 1.00 98.31 99 ALA A C 1
ATOM 734 O O . ALA A 1 99 ? -2.590 -3.235 -12.580 1.00 98.31 99 ALA A O 1
ATOM 735 N N . LEU A 1 100 ? -2.008 -1.163 -13.265 1.00 98.19 100 LEU A N 1
ATOM 736 C CA . LEU A 1 100 ? -1.909 -0.580 -11.929 1.00 98.19 100 LEU A CA 1
ATOM 737 C C . LEU A 1 100 ? -3.254 -0.595 -11.196 1.00 98.19 100 LEU A C 1
ATOM 739 O O . LEU A 1 100 ? -3.310 -1.016 -10.051 1.00 98.19 100 LEU A O 1
ATOM 743 N N . GLY A 1 101 ? -4.351 -0.201 -11.846 1.00 98.50 101 GLY A N 1
ATOM 744 C CA . GLY A 1 101 ? -5.680 -0.206 -11.231 1.00 98.50 101 GLY A CA 1
ATOM 745 C C . GLY A 1 101 ? -6.110 -1.602 -10.773 1.00 98.50 101 GLY A C 1
ATOM 746 O O . GLY A 1 101 ? -6.596 -1.763 -9.656 1.00 98.50 101 GLY A O 1
ATOM 747 N N . ARG A 1 102 ? -5.860 -2.635 -11.593 1.00 98.50 102 ARG A N 1
ATOM 748 C CA . ARG A 1 102 ? -6.103 -4.032 -11.191 1.00 98.50 102 ARG A CA 1
ATOM 749 C C . ARG A 1 102 ? -5.211 -4.462 -10.028 1.00 98.50 102 ARG A C 1
ATOM 751 O O . ARG A 1 102 ? -5.689 -5.179 -9.158 1.00 98.50 102 ARG A O 1
ATOM 758 N N . HIS A 1 103 ? -3.939 -4.058 -10.038 1.00 98.38 103 HIS A N 1
ATOM 759 C CA . HIS A 1 103 ? -3.011 -4.326 -8.934 1.00 98.38 103 HIS A CA 1
ATOM 760 C C . HIS A 1 103 ? -3.519 -3.699 -7.638 1.00 98.38 103 HIS A C 1
ATOM 762 O O . HIS A 1 103 ? -3.727 -4.408 -6.666 1.00 98.38 103 HIS A O 1
ATOM 768 N N . LEU A 1 104 ? -3.840 -2.403 -7.650 1.00 98.50 104 LEU A N 1
ATOM 769 C CA . LEU A 1 104 ? -4.361 -1.697 -6.480 1.00 98.50 104 LEU A CA 1
ATOM 770 C C . LEU A 1 104 ? -5.632 -2.350 -5.934 1.00 98.50 104 LEU A C 1
ATOM 772 O O . LEU A 1 104 ? -5.761 -2.469 -4.719 1.00 98.50 104 LEU A O 1
ATOM 776 N N . ALA A 1 105 ? -6.549 -2.785 -6.802 1.00 98.56 105 ALA A N 1
ATOM 777 C CA . ALA A 1 105 ? -7.777 -3.450 -6.377 1.00 98.56 105 ALA A CA 1
ATOM 778 C C . ALA A 1 105 ? -7.499 -4.787 -5.669 1.00 98.56 105 ALA A C 1
ATOM 780 O O . ALA A 1 105 ? -7.993 -5.010 -4.565 1.00 98.56 105 ALA A O 1
ATOM 781 N N . ALA A 1 106 ? -6.689 -5.660 -6.276 1.00 98.50 106 ALA A N 1
ATOM 782 C CA . ALA A 1 106 ? -6.348 -6.959 -5.698 1.00 98.50 106 ALA A CA 1
ATOM 783 C C . ALA A 1 106 ? -5.491 -6.816 -4.428 1.00 98.50 106 ALA A C 1
ATOM 785 O O . ALA A 1 106 ? -5.769 -7.460 -3.417 1.00 98.50 106 ALA A O 1
ATOM 786 N N . TYR A 1 107 ? -4.515 -5.908 -4.448 1.00 98.69 107 TYR A N 1
ATOM 787 C CA . TYR A 1 107 ? -3.682 -5.572 -3.301 1.00 98.69 107 TYR A CA 1
ATOM 788 C C . TYR A 1 107 ? -4.527 -5.110 -2.107 1.00 98.69 107 TYR A C 1
ATOM 790 O O . TYR A 1 107 ? -4.439 -5.679 -1.018 1.00 98.69 107 TYR A O 1
ATOM 798 N N . HIS A 1 108 ? -5.402 -4.118 -2.308 1.00 98.69 108 HIS A N 1
ATOM 799 C CA . HIS A 1 108 ? -6.189 -3.568 -1.205 1.00 98.69 108 HIS A CA 1
ATOM 800 C C . HIS A 1 108 ? -7.283 -4.527 -0.733 1.00 98.69 108 HIS A C 1
ATOM 802 O O . HIS A 1 108 ? -7.664 -4.455 0.430 1.00 98.69 108 HIS A O 1
ATOM 808 N N . ALA A 1 109 ? -7.742 -5.467 -1.567 1.00 98.75 109 ALA A N 1
ATOM 809 C CA . ALA A 1 109 ? -8.609 -6.546 -1.101 1.00 98.75 109 ALA A CA 1
ATOM 810 C C . ALA A 1 109 ? -7.905 -7.412 -0.039 1.00 98.75 109 ALA A C 1
ATOM 812 O O . ALA A 1 109 ? -8.479 -7.657 1.021 1.00 98.75 109 ALA A O 1
ATOM 813 N N . VAL A 1 110 ? -6.645 -7.806 -0.272 1.00 98.75 110 VAL A N 1
ATOM 814 C CA . VAL A 1 110 ? -5.840 -8.555 0.714 1.00 98.75 110 VAL A CA 1
ATOM 815 C C . VAL A 1 110 ? -5.628 -7.729 1.985 1.00 98.75 110 VAL A C 1
ATOM 817 O O . VAL A 1 110 ? -5.862 -8.226 3.087 1.00 98.75 110 VAL A O 1
ATOM 820 N N . VAL A 1 111 ? -5.252 -6.453 1.840 1.00 98.69 111 VAL A N 1
ATOM 821 C CA . VAL A 1 111 ? -5.040 -5.544 2.978 1.00 98.69 111 VAL A CA 1
ATOM 822 C C . VAL A 1 111 ? -6.302 -5.382 3.821 1.00 98.69 111 VAL A C 1
ATOM 824 O O . VAL A 1 111 ? -6.246 -5.562 5.036 1.00 98.69 111 VAL A O 1
ATOM 827 N N . VAL A 1 112 ? -7.448 -5.090 3.199 1.00 98.62 112 VAL A N 1
ATOM 828 C CA . VAL A 1 112 ? -8.723 -4.901 3.906 1.00 98.62 112 VAL A CA 1
ATOM 829 C C . VAL A 1 112 ? -9.136 -6.174 4.635 1.00 98.62 112 VAL A C 1
ATOM 831 O O . VAL A 1 112 ? -9.537 -6.093 5.793 1.00 98.62 112 VAL A O 1
ATOM 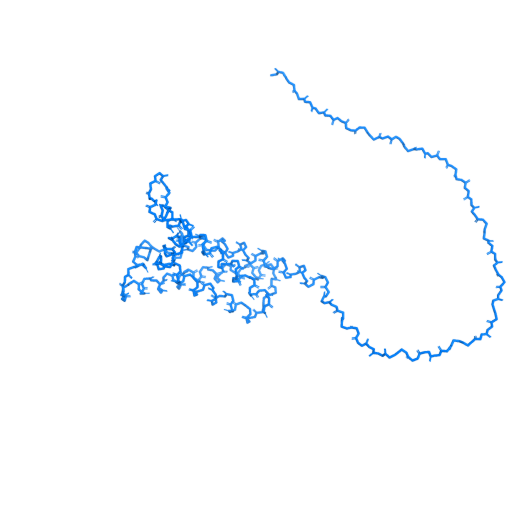834 N N . VAL A 1 113 ? -8.997 -7.348 4.009 1.00 98.81 113 VAL A N 1
ATOM 835 C CA . VAL A 1 113 ? -9.316 -8.628 4.659 1.00 98.81 113 VAL A CA 1
ATOM 836 C C . VAL A 1 113 ? -8.431 -8.856 5.884 1.00 98.81 113 VAL A C 1
ATOM 838 O O . VAL A 1 113 ? -8.948 -9.149 6.959 1.00 98.81 113 VAL A O 1
ATOM 841 N N . MET A 1 114 ? -7.113 -8.686 5.763 1.00 98.75 114 MET A N 1
ATOM 842 C CA . MET A 1 114 ? -6.195 -8.920 6.883 1.00 98.75 114 MET A CA 1
ATOM 843 C C . MET A 1 114 ? -6.391 -7.916 8.022 1.00 98.75 114 MET A C 1
ATOM 845 O O . MET A 1 114 ? -6.411 -8.312 9.187 1.00 98.75 114 MET A O 1
ATOM 849 N N . VAL A 1 115 ? -6.595 -6.634 7.702 1.00 98.56 115 VAL A N 1
ATOM 850 C CA . VAL A 1 115 ? -6.901 -5.603 8.704 1.00 98.56 115 VAL A CA 1
ATOM 851 C C . VAL A 1 115 ? -8.234 -5.888 9.388 1.00 98.56 115 VAL A C 1
ATOM 853 O O . VAL A 1 115 ? -8.306 -5.783 10.607 1.00 98.56 115 VAL A O 1
ATOM 856 N N . ALA A 1 116 ? -9.271 -6.294 8.650 1.00 98.56 116 ALA A N 1
ATOM 857 C CA . ALA A 1 116 ? -10.563 -6.648 9.235 1.00 98.56 116 ALA A CA 1
ATOM 858 C C . ALA A 1 116 ? -10.447 -7.848 10.187 1.00 98.56 116 ALA A C 1
ATOM 860 O O . ALA A 1 116 ? -10.973 -7.799 11.297 1.00 98.56 116 ALA A O 1
ATOM 861 N N . VAL A 1 117 ? -9.712 -8.894 9.794 1.00 98.69 117 VAL A N 1
ATOM 862 C CA . VAL A 1 117 ? -9.454 -10.062 10.652 1.00 98.69 117 VAL A CA 1
ATOM 863 C C . VAL A 1 117 ? -8.706 -9.658 11.923 1.00 98.69 117 VAL A C 1
ATOM 865 O O . VAL A 1 117 ? -9.114 -10.060 13.009 1.00 98.69 117 VAL A O 1
ATOM 868 N N . ALA A 1 118 ? -7.653 -8.842 11.819 1.00 98.56 118 ALA A N 1
ATOM 869 C CA . ALA A 1 118 ? -6.906 -8.371 12.985 1.00 98.56 118 ALA A CA 1
ATOM 870 C C . ALA A 1 118 ? -7.757 -7.467 13.889 1.00 98.56 118 ALA A C 1
ATOM 872 O O . ALA A 1 118 ? -7.741 -7.629 15.106 1.00 98.56 118 ALA A O 1
ATOM 873 N N . ALA A 1 119 ? -8.527 -6.546 13.304 1.00 97.75 119 ALA A N 1
ATOM 874 C CA . ALA A 1 119 ? -9.366 -5.617 14.050 1.00 97.75 119 ALA A CA 1
ATOM 875 C C . ALA A 1 119 ? -10.471 -6.337 14.826 1.00 97.75 119 ALA A C 1
ATOM 877 O O . ALA A 1 119 ? -10.653 -6.067 16.008 1.00 97.75 119 ALA A O 1
ATOM 878 N N . VAL A 1 120 ? -11.158 -7.289 14.191 1.00 98.12 120 VAL A N 1
ATOM 879 C CA . VAL A 1 120 ? -12.201 -8.090 14.844 1.00 98.12 120 VAL A CA 1
ATOM 880 C C . VAL A 1 120 ? -11.593 -9.074 15.844 1.00 98.12 120 VAL A C 1
ATOM 882 O O . VAL A 1 120 ? -12.082 -9.192 16.962 1.00 98.12 120 VAL A O 1
ATOM 885 N N . GLY A 1 121 ? -10.520 -9.774 15.468 1.00 98.38 121 GLY A N 1
ATOM 886 C CA . GLY A 1 121 ? -9.906 -10.811 16.301 1.00 98.38 121 GLY A CA 1
ATOM 887 C C . GLY A 1 121 ? -9.187 -10.284 17.545 1.00 98.38 121 GLY A C 1
ATOM 888 O O . GLY A 1 121 ? -9.034 -11.029 18.510 1.00 98.38 121 GLY A O 1
ATOM 889 N N . LEU A 1 122 ? -8.750 -9.021 17.532 1.00 97.81 122 LEU A N 1
ATOM 890 C CA . LEU A 1 122 ? -8.012 -8.381 18.629 1.00 97.81 122 LEU A CA 1
ATOM 891 C C . LEU A 1 122 ? -8.768 -7.202 19.261 1.00 97.81 122 LEU A C 1
ATOM 893 O O . LEU A 1 122 ? -8.182 -6.481 20.065 1.00 97.81 122 LEU A O 1
ATOM 897 N N . ASP A 1 123 ? -10.039 -7.004 18.896 1.00 96.44 123 ASP A N 1
ATOM 898 C CA . ASP A 1 123 ? -10.904 -5.916 19.379 1.00 96.44 123 ASP A CA 1
ATOM 899 C C . ASP A 1 123 ? -10.260 -4.520 19.237 1.00 96.44 123 ASP A C 1
ATOM 901 O O . ASP A 1 123 ? -10.238 -3.689 20.150 1.00 96.44 123 ASP A O 1
ATOM 905 N N . LEU A 1 124 ? -9.667 -4.260 18.065 1.00 96.00 124 LEU A N 1
ATOM 906 C CA . LEU A 1 124 ? -9.013 -2.982 17.795 1.00 96.00 124 LEU A CA 1
ATOM 907 C C . LEU A 1 124 ? -10.055 -1.883 17.599 1.00 96.00 124 LEU A C 1
ATOM 909 O O . LEU A 1 124 ? -10.879 -1.921 16.682 1.00 96.00 124 LEU A O 1
ATOM 913 N N . ARG A 1 125 ? -9.959 -0.835 18.416 1.00 92.69 125 ARG A N 1
ATOM 914 C CA . ARG A 1 125 ? -10.828 0.339 18.317 1.00 92.69 125 ARG A CA 1
ATOM 915 C C . ARG A 1 125 ? -10.313 1.284 17.234 1.00 92.69 125 ARG A C 1
ATOM 917 O O . ARG A 1 125 ? -9.488 2.152 17.506 1.00 92.69 125 ARG A O 1
ATOM 924 N N . LEU A 1 126 ? -10.828 1.126 16.018 1.00 94.50 126 LEU A N 1
ATOM 925 C CA . LEU A 1 126 ? -10.588 2.036 14.896 1.00 94.50 126 LEU A CA 1
ATOM 926 C C . LEU A 1 126 ? -11.865 2.805 14.559 1.00 94.50 126 LEU A C 1
ATOM 928 O O . LEU A 1 126 ? -12.939 2.219 14.421 1.00 94.50 126 LEU A O 1
ATOM 932 N N . SER A 1 127 ? -11.752 4.125 14.418 1.00 96.12 127 SER A N 1
ATOM 933 C CA . SER A 1 127 ? -12.857 4.924 13.897 1.00 96.12 127 SER A CA 1
ATOM 934 C C . SER A 1 127 ? -13.031 4.626 12.400 1.00 96.12 127 SER A C 1
ATOM 936 O O . SER A 1 127 ? -12.058 4.376 11.683 1.00 96.12 127 SER A O 1
ATOM 938 N N . ALA A 1 128 ? -14.269 4.661 11.898 1.00 96.69 128 ALA A N 1
ATOM 939 C CA . ALA A 1 128 ? -14.514 4.469 10.466 1.00 96.69 128 ALA A CA 1
ATOM 940 C C . ALA A 1 128 ? -13.814 5.554 9.625 1.00 96.69 128 ALA A C 1
ATOM 942 O O . ALA A 1 128 ? -13.288 5.273 8.551 1.00 96.69 128 ALA A O 1
ATOM 943 N N . PHE A 1 129 ? -13.773 6.785 10.140 1.00 98.19 129 PHE A N 1
ATOM 944 C CA . PHE A 1 129 ? -13.119 7.910 9.481 1.00 98.19 129 PHE A CA 1
ATOM 945 C C . PHE A 1 129 ? -11.598 7.724 9.401 1.00 98.19 129 PHE A C 1
ATOM 947 O O . PHE A 1 129 ? -11.029 7.847 8.318 1.00 98.19 129 PHE A O 1
ATOM 954 N N . GLY A 1 130 ? -10.952 7.349 10.508 1.00 98.00 130 GLY A N 1
ATOM 955 C CA . GLY A 1 130 ? -9.526 7.041 10.552 1.00 98.00 130 GLY A CA 1
ATOM 956 C C . GLY A 1 130 ? -9.166 5.865 9.649 1.00 98.00 130 GLY A C 1
ATOM 957 O O . GLY A 1 130 ? -8.235 5.971 8.850 1.00 98.00 130 GLY A O 1
ATOM 958 N N . ALA A 1 131 ? -9.948 4.783 9.676 1.00 98.19 131 ALA A N 1
ATOM 959 C CA . ALA A 1 131 ? -9.736 3.635 8.794 1.00 98.19 131 ALA A CA 1
ATOM 960 C C . ALA A 1 131 ? -9.780 4.026 7.304 1.00 98.19 131 ALA A C 1
ATOM 962 O O . ALA A 1 131 ? -8.892 3.645 6.539 1.00 98.19 131 ALA A O 1
ATOM 963 N N . VAL A 1 132 ? -10.765 4.834 6.891 1.00 98.44 132 VAL A N 1
ATOM 964 C CA . VAL A 1 132 ? -10.865 5.340 5.511 1.00 98.44 132 VAL A CA 1
ATOM 965 C C . VAL A 1 132 ? -9.701 6.273 5.172 1.00 98.44 132 VAL A C 1
ATOM 967 O O . VAL A 1 132 ? -9.125 6.153 4.092 1.00 98.44 132 VAL A O 1
ATOM 970 N N . ALA A 1 133 ? -9.316 7.172 6.080 1.00 98.62 133 ALA A N 1
ATOM 971 C CA . ALA A 1 133 ? -8.198 8.088 5.866 1.00 98.62 133 ALA A CA 1
ATOM 972 C C . ALA A 1 133 ? -6.865 7.339 5.688 1.00 98.62 133 ALA A C 1
ATOM 974 O O . ALA A 1 133 ? -6.120 7.617 4.746 1.00 98.62 133 ALA A O 1
ATOM 975 N N . GLY A 1 134 ? -6.589 6.345 6.538 1.00 98.62 134 GLY A N 1
ATOM 976 C CA . GLY A 1 134 ? -5.414 5.483 6.410 1.00 98.62 134 GLY A CA 1
ATOM 977 C C . GLY A 1 134 ? -5.420 4.679 5.108 1.00 98.62 134 GLY A C 1
ATOM 978 O O . GLY A 1 134 ? -4.409 4.630 4.408 1.00 98.62 134 GLY A O 1
ATOM 979 N N . LEU A 1 135 ? -6.572 4.115 4.728 1.00 98.56 135 LEU A N 1
ATOM 980 C CA . LEU A 1 135 ? -6.714 3.389 3.465 1.00 98.56 135 LEU A CA 1
ATOM 981 C C . LEU A 1 135 ? -6.457 4.295 2.252 1.00 98.56 135 LEU A C 1
ATOM 983 O O . LEU A 1 135 ? -5.758 3.887 1.329 1.00 98.56 135 LEU A O 1
ATOM 987 N N . LEU A 1 136 ? -6.961 5.532 2.259 1.00 98.69 136 LEU A N 1
ATOM 988 C CA . LEU A 1 136 ? -6.705 6.500 1.187 1.00 98.69 136 LEU A CA 1
ATOM 989 C C . LEU A 1 136 ? -5.217 6.845 1.064 1.00 98.69 136 LEU A C 1
ATOM 991 O O . LEU A 1 136 ? -4.702 6.894 -0.053 1.00 98.69 136 LEU A O 1
ATOM 995 N N . ILE A 1 137 ? -4.517 7.034 2.189 1.00 98.81 137 ILE A N 1
ATOM 996 C CA . ILE A 1 137 ? -3.060 7.235 2.189 1.00 98.81 137 ILE A CA 1
ATOM 997 C C . ILE A 1 137 ? -2.369 6.039 1.538 1.00 98.81 137 ILE A C 1
ATOM 999 O O . ILE A 1 137 ? -1.556 6.239 0.636 1.00 98.81 137 ILE A O 1
ATOM 1003 N N . SER A 1 138 ? -2.726 4.815 1.940 1.00 98.50 138 SER A N 1
ATOM 1004 C CA . SER A 1 138 ? -2.190 3.586 1.346 1.00 98.50 138 SER A CA 1
ATOM 1005 C C . SER A 1 138 ? -2.425 3.549 -0.165 1.00 98.50 138 SER A C 1
ATOM 1007 O O . SER A 1 138 ? -1.469 3.448 -0.922 1.00 98.50 138 SER A O 1
ATOM 1009 N N . VAL A 1 139 ? -3.663 3.737 -0.636 1.00 98.62 139 VAL A N 1
ATOM 1010 C CA . VAL A 1 139 ? -3.999 3.681 -2.071 1.00 98.62 139 VAL A CA 1
ATOM 1011 C C . VAL A 1 139 ? -3.205 4.700 -2.889 1.00 98.62 139 VAL A C 1
ATOM 1013 O O . VAL A 1 139 ? -2.634 4.350 -3.922 1.00 98.62 139 VAL A O 1
ATOM 1016 N N . VAL A 1 140 ? -3.161 5.959 -2.443 1.00 98.75 140 VAL A N 1
ATOM 1017 C CA . VAL A 1 140 ? -2.504 7.045 -3.187 1.00 98.75 140 VAL A CA 1
ATOM 1018 C C . VAL A 1 140 ? -0.992 6.848 -3.232 1.00 98.75 140 VAL A C 1
ATOM 1020 O O . VAL A 1 140 ? -0.383 6.982 -4.294 1.00 98.75 140 VAL A O 1
ATOM 1023 N N . THR A 1 141 ? -0.382 6.520 -2.093 1.00 98.69 141 THR A N 1
ATOM 1024 C CA . THR A 1 141 ? 1.069 6.305 -2.018 1.00 98.69 141 THR A CA 1
ATOM 1025 C C . THR A 1 141 ? 1.488 5.047 -2.772 1.00 98.69 141 THR A C 1
ATOM 1027 O O . THR A 1 141 ? 2.454 5.104 -3.527 1.00 98.69 141 THR A O 1
ATOM 1030 N N . HIS A 1 142 ? 0.717 3.960 -2.678 1.00 98.44 142 HIS A N 1
ATOM 1031 C CA . HIS A 1 142 ? 0.967 2.728 -3.429 1.00 98.44 142 HIS A CA 1
ATOM 1032 C C . HIS A 1 142 ? 0.917 2.983 -4.936 1.00 98.44 142 HIS A C 1
ATOM 1034 O O . HIS A 1 142 ? 1.831 2.619 -5.672 1.00 98.44 142 HIS A O 1
ATOM 1040 N N . ALA A 1 143 ? -0.106 3.707 -5.401 1.00 98.25 143 ALA A N 1
ATOM 1041 C CA . ALA A 1 143 ? -0.213 4.100 -6.802 1.00 98.25 143 ALA A CA 1
ATOM 1042 C C . ALA A 1 143 ? 0.981 4.948 -7.265 1.00 98.25 143 ALA A C 1
ATOM 1044 O O . ALA A 1 143 ? 1.451 4.764 -8.386 1.00 98.25 143 ALA A O 1
ATOM 1045 N N . LEU A 1 144 ? 1.466 5.870 -6.425 1.00 98.19 144 LEU A N 1
ATOM 1046 C CA . LEU A 1 144 ? 2.599 6.748 -6.724 1.00 98.19 144 LEU A CA 1
ATOM 1047 C C . LEU A 1 144 ? 3.915 5.969 -6.848 1.00 98.19 144 LEU A C 1
ATOM 1049 O O . LEU A 1 144 ? 4.645 6.154 -7.828 1.00 98.19 144 LEU A O 1
ATOM 1053 N N . TRP A 1 145 ? 4.227 5.122 -5.866 1.00 98.25 145 TRP A N 1
ATOM 1054 C CA . TRP A 1 145 ? 5.498 4.399 -5.810 1.00 98.25 145 TRP A CA 1
ATOM 1055 C C . TRP A 1 145 ? 5.589 3.320 -6.884 1.00 98.25 145 TRP A C 1
ATOM 1057 O O . TRP A 1 145 ? 6.590 3.279 -7.603 1.00 98.25 145 TRP A O 1
ATOM 1067 N N . ASP A 1 146 ? 4.490 2.609 -7.152 1.00 97.19 146 ASP A N 1
ATOM 1068 C CA . ASP A 1 146 ? 4.418 1.586 -8.200 1.00 97.19 146 ASP A CA 1
ATOM 1069 C C . ASP A 1 146 ? 4.710 2.103 -9.614 1.00 97.19 146 ASP A C 1
ATOM 1071 O O . ASP A 1 146 ? 5.063 1.325 -10.508 1.00 97.19 146 ASP A O 1
ATOM 1075 N N . ARG A 1 147 ? 4.603 3.419 -9.852 1.00 96.31 147 ARG A N 1
ATOM 1076 C CA . ARG A 1 147 ? 5.026 4.016 -11.129 1.00 96.31 147 ARG A CA 1
ATOM 1077 C C . ARG A 1 147 ? 6.538 4.008 -11.318 1.00 96.31 147 ARG A C 1
ATOM 1079 O O . ARG A 1 147 ? 6.988 4.182 -12.449 1.00 96.31 147 ARG A O 1
ATOM 1086 N N . ARG A 1 148 ? 7.321 3.836 -10.249 1.00 95.88 148 ARG A N 1
ATOM 1087 C CA . ARG A 1 148 ? 8.796 3.810 -10.175 1.00 95.88 148 ARG A CA 1
ATOM 1088 C C . ARG A 1 148 ? 9.527 5.070 -10.648 1.00 95.88 148 ARG A C 1
ATOM 1090 O O . ARG A 1 148 ? 10.688 5.265 -10.296 1.00 95.88 148 ARG A O 1
ATOM 1097 N N . THR A 1 149 ? 8.881 5.961 -11.395 1.00 96.62 149 THR A N 1
ATOM 1098 C CA . THR A 1 149 ? 9.443 7.256 -11.803 1.00 96.62 149 THR A CA 1
ATOM 1099 C C . THR A 1 149 ? 9.704 8.152 -10.596 1.00 96.62 149 THR A C 1
ATOM 1101 O O . THR A 1 149 ? 10.786 8.727 -10.493 1.00 96.62 149 THR A O 1
ATOM 1104 N N . ALA A 1 150 ? 8.761 8.209 -9.651 1.00 97.00 150 ALA A N 1
ATOM 1105 C CA . ALA A 1 150 ? 8.907 8.956 -8.403 1.00 97.00 150 ALA A CA 1
ATOM 1106 C C . ALA A 1 150 ? 10.032 8.387 -7.520 1.00 97.00 150 ALA A C 1
ATOM 1108 O O . ALA A 1 150 ? 10.849 9.145 -7.001 1.00 97.00 150 ALA A O 1
ATOM 1109 N N . VAL A 1 151 ? 10.135 7.056 -7.430 1.00 98.31 151 VAL A N 1
ATOM 1110 C CA . VAL A 1 151 ? 11.205 6.363 -6.691 1.00 98.31 151 VAL A CA 1
ATOM 1111 C C . VAL A 1 151 ? 12.578 6.698 -7.280 1.00 98.31 151 VAL A C 1
ATOM 1113 O O . VAL A 1 151 ? 13.475 7.133 -6.560 1.00 98.31 151 VAL A O 1
ATOM 1116 N N . ARG A 1 152 ? 12.736 6.575 -8.606 1.00 98.25 152 ARG A N 1
ATOM 1117 C CA . ARG A 1 152 ? 13.994 6.902 -9.296 1.00 98.25 152 ARG A CA 1
ATOM 1118 C C . ARG A 1 152 ? 14.365 8.369 -9.120 1.00 98.25 152 ARG A C 1
ATOM 1120 O O . ARG A 1 152 ? 15.536 8.679 -8.899 1.00 98.25 152 ARG A O 1
ATOM 1127 N N . TRP A 1 153 ? 13.385 9.267 -9.220 1.00 98.19 153 TRP A N 1
ATOM 1128 C CA . TRP A 1 153 ? 13.596 10.691 -8.979 1.00 98.19 153 TRP A CA 1
ATOM 1129 C C . TRP A 1 153 ? 14.127 10.930 -7.565 1.00 98.19 153 TRP A C 1
ATOM 1131 O O . TRP A 1 153 ? 15.153 11.592 -7.421 1.00 98.19 153 TRP A O 1
ATOM 1141 N N . LEU A 1 154 ? 13.492 10.339 -6.549 1.00 98.38 154 LEU A N 1
ATOM 1142 C CA . LEU A 1 154 ? 13.896 10.500 -5.155 1.00 98.38 154 LEU A CA 1
ATOM 1143 C C . LEU A 1 154 ? 15.328 10.010 -4.941 1.00 98.38 154 LEU A C 1
ATOM 1145 O O . LEU A 1 154 ? 1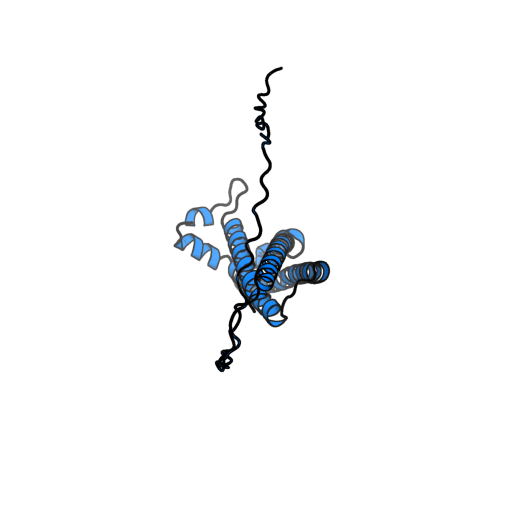6.166 10.789 -4.498 1.00 98.38 154 LEU A O 1
ATOM 1149 N N . LEU A 1 155 ? 15.631 8.774 -5.353 1.00 98.44 155 LEU A N 1
ATOM 1150 C CA . LEU A 1 155 ? 16.974 8.204 -5.237 1.00 98.44 155 LEU A CA 1
ATOM 1151 C C . LEU A 1 155 ? 18.023 9.070 -5.936 1.00 98.44 155 LEU A C 1
ATOM 1153 O O . LEU A 1 155 ? 19.072 9.356 -5.369 1.00 98.44 155 LEU A O 1
ATOM 1157 N N . THR A 1 156 ? 17.732 9.557 -7.142 1.00 98.12 156 THR A N 1
ATOM 1158 C CA . THR A 1 156 ? 18.670 10.418 -7.877 1.00 98.12 156 THR A CA 1
ATOM 1159 C C . THR A 1 156 ? 18.920 11.739 -7.144 1.00 98.12 156 THR A C 1
ATOM 1161 O O . THR A 1 156 ? 20.037 12.252 -7.168 1.00 98.12 156 THR A O 1
ATOM 1164 N N . ARG A 1 157 ? 17.901 12.299 -6.481 1.00 98.19 157 ARG A N 1
ATOM 1165 C CA . ARG A 1 157 ? 18.005 13.558 -5.726 1.00 98.19 157 ARG A CA 1
ATOM 1166 C C . ARG A 1 157 ? 18.683 13.400 -4.370 1.00 98.19 157 ARG A C 1
ATOM 1168 O O . ARG A 1 157 ? 19.262 14.368 -3.891 1.00 98.19 157 ARG A O 1
ATOM 1175 N N . THR A 1 158 ? 18.642 12.212 -3.779 1.00 97.94 158 THR A N 1
ATOM 1176 C CA . THR A 1 158 ? 19.268 11.916 -2.483 1.00 97.94 158 THR A CA 1
ATOM 1177 C C . THR A 1 158 ? 20.624 11.215 -2.613 1.00 97.94 158 THR A C 1
ATOM 1179 O O . THR A 1 158 ? 21.150 10.728 -1.619 1.00 97.94 158 THR A O 1
ATOM 1182 N N . GLY A 1 159 ? 21.198 11.150 -3.821 1.00 97.75 159 GLY A N 1
ATOM 1183 C CA . GLY A 1 159 ? 22.529 10.577 -4.068 1.00 97.75 159 GLY A CA 1
ATOM 1184 C C . GLY A 1 159 ? 22.565 9.058 -4.285 1.00 97.75 159 GLY A C 1
ATOM 1185 O O . GLY A 1 159 ? 23.638 8.494 -4.445 1.00 97.75 159 GLY A O 1
ATOM 1186 N N . GLY A 1 160 ? 21.417 8.385 -4.350 1.00 97.94 160 GLY A N 1
ATOM 1187 C CA . GLY A 1 160 ? 21.284 6.944 -4.591 1.00 97.94 160 GLY A CA 1
ATOM 1188 C C . GLY A 1 160 ? 21.155 6.547 -6.066 1.00 97.94 160 GLY A C 1
ATOM 1189 O O . GLY A 1 160 ? 20.436 5.595 -6.367 1.00 97.94 160 GLY A O 1
ATOM 1190 N N . ARG A 1 161 ? 21.783 7.277 -7.001 1.00 97.75 161 ARG A N 1
ATOM 1191 C CA . ARG A 1 161 ? 21.671 6.998 -8.449 1.00 97.75 161 ARG A CA 1
ATOM 1192 C C . ARG A 1 161 ? 22.136 5.582 -8.795 1.00 97.75 161 ARG A C 1
ATOM 1194 O O . ARG A 1 161 ? 21.372 4.847 -9.408 1.00 97.75 161 ARG A O 1
ATOM 1201 N N . ASP A 1 162 ? 23.328 5.197 -8.353 1.00 97.81 162 ASP A N 1
ATOM 1202 C CA . ASP A 1 162 ? 23.909 3.886 -8.675 1.00 97.81 162 ASP A CA 1
ATOM 1203 C C . ASP A 1 162 ? 23.065 2.754 -8.074 1.00 97.81 162 ASP A C 1
ATOM 1205 O O . ASP A 1 162 ? 22.805 1.734 -8.710 1.00 97.81 162 ASP A O 1
ATOM 1209 N N . PHE A 1 163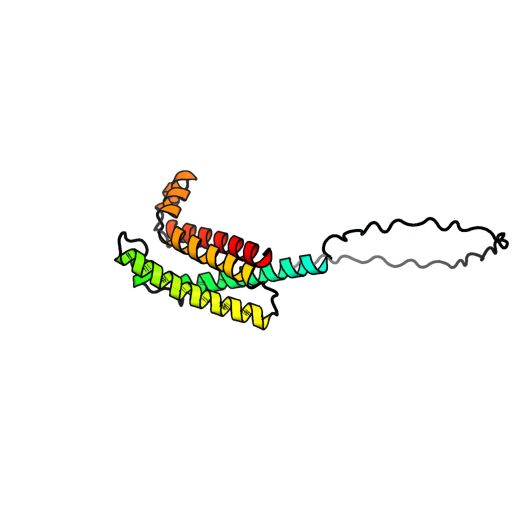 ? 22.510 2.978 -6.878 1.00 97.88 163 PHE A N 1
ATOM 1210 C CA . PHE A 1 163 ? 21.560 2.048 -6.273 1.00 97.88 163 PHE A CA 1
ATOM 1211 C C . PHE A 1 163 ? 20.277 1.899 -7.111 1.00 97.88 163 PHE A C 1
ATOM 1213 O O . PHE A 1 163 ? 19.754 0.798 -7.243 1.00 97.88 163 PHE A O 1
ATOM 1220 N N . ALA A 1 164 ? 19.789 2.967 -7.750 1.00 97.62 164 ALA A N 1
ATOM 1221 C CA . ALA A 1 164 ? 18.644 2.906 -8.666 1.00 97.62 164 ALA A CA 1
ATOM 1222 C C . ALA A 1 164 ? 18.935 2.151 -9.985 1.00 97.62 164 ALA A C 1
ATOM 1224 O O . ALA A 1 164 ? 18.014 1.882 -10.767 1.00 97.62 164 ALA A O 1
ATOM 1225 N N . GLU A 1 165 ? 20.197 1.845 -10.278 1.00 97.44 165 GLU A N 1
ATOM 1226 C CA . GLU A 1 165 ? 20.631 1.092 -11.463 1.00 97.44 165 GLU A CA 1
ATOM 1227 C C . GLU A 1 165 ? 21.020 -0.358 -11.122 1.00 97.44 165 GLU A C 1
ATOM 1229 O O . GLU A 1 165 ? 21.029 -1.219 -12.003 1.00 97.44 165 GLU A O 1
ATOM 1234 N N . LEU A 1 166 ? 21.236 -0.659 -9.836 1.00 97.81 166 LEU A N 1
ATOM 1235 C CA . LEU A 1 166 ? 21.600 -1.984 -9.340 1.00 97.81 166 LEU A CA 1
ATOM 1236 C C . LEU A 1 166 ? 20.543 -3.050 -9.681 1.00 97.81 166 LEU A C 1
ATOM 1238 O O . LEU A 1 166 ? 19.399 -2.974 -9.222 1.00 97.81 166 LEU A O 1
ATOM 1242 N N . THR A 1 167 ? 20.958 -4.070 -10.439 1.00 96.94 167 THR A N 1
ATOM 1243 C CA . THR A 1 167 ? 20.140 -5.238 -10.840 1.00 96.94 167 THR A CA 1
ATOM 1244 C C . THR A 1 167 ? 20.920 -6.565 -10.835 1.00 96.94 167 THR A C 1
ATOM 1246 O O . THR A 1 167 ? 20.487 -7.560 -11.413 1.00 96.94 167 THR A O 1
ATOM 1249 N N . GLU A 1 168 ? 22.079 -6.590 -10.181 1.00 95.94 168 GLU A N 1
ATOM 1250 C CA . GLU A 1 168 ? 23.019 -7.715 -10.155 1.00 95.94 168 GLU A CA 1
ATOM 1251 C C . GLU A 1 168 ? 23.121 -8.357 -8.761 1.00 95.94 168 GLU A C 1
ATOM 1253 O O . GLU A 1 168 ? 22.600 -7.837 -7.774 1.00 95.94 168 GLU A O 1
ATOM 1258 N N . HIS A 1 169 ? 23.781 -9.518 -8.676 1.00 93.81 169 HIS A N 1
ATOM 1259 C CA . HIS A 1 169 ? 24.010 -10.257 -7.422 1.00 93.81 169 HIS A CA 1
ATOM 1260 C C . HIS A 1 169 ? 22.725 -10.627 -6.652 1.00 93.81 169 HIS A C 1
ATOM 1262 O O . HIS A 1 169 ? 22.735 -10.761 -5.431 1.00 93.81 169 HIS A O 1
ATOM 1268 N N . GLY A 1 170 ? 21.602 -10.782 -7.361 1.00 93.50 170 GLY A N 1
ATOM 1269 C CA . GLY A 1 170 ? 20.297 -11.061 -6.752 1.00 93.50 170 GLY A CA 1
ATOM 1270 C C . GLY A 1 170 ? 19.650 -9.851 -6.069 1.00 93.50 170 GLY A C 1
ATOM 1271 O O . GLY A 1 170 ? 18.628 -10.008 -5.406 1.00 93.50 170 GLY A O 1
ATOM 1272 N N . MET A 1 171 ? 20.207 -8.648 -6.233 1.00 95.50 171 MET A N 1
ATOM 1273 C CA . MET A 1 171 ? 19.643 -7.408 -5.710 1.00 95.50 171 MET A CA 1
ATOM 1274 C C . MET A 1 171 ? 19.046 -6.556 -6.824 1.00 95.50 171 MET A C 1
ATOM 1276 O O . MET A 1 171 ? 19.576 -6.461 -7.927 1.00 95.50 171 MET A O 1
ATOM 1280 N N . ASN A 1 172 ? 17.943 -5.884 -6.506 1.00 97.25 172 ASN A N 1
ATOM 1281 C CA . ASN A 1 172 ? 17.332 -4.884 -7.368 1.00 97.25 172 ASN A CA 1
ATOM 1282 C C . ASN A 1 172 ? 17.046 -3.631 -6.537 1.00 97.25 172 ASN A C 1
ATOM 1284 O O . ASN A 1 172 ? 16.116 -3.619 -5.730 1.00 97.25 172 ASN A O 1
ATOM 1288 N N . GLY A 1 173 ? 17.858 -2.587 -6.707 1.00 97.81 173 GLY A N 1
ATOM 1289 C CA . GLY A 1 173 ? 17.788 -1.414 -5.834 1.00 97.81 173 GLY A CA 1
ATOM 1290 C C . GLY A 1 173 ? 16.521 -0.582 -6.039 1.00 97.81 173 GLY A C 1
ATOM 1291 O O . GLY A 1 173 ? 15.954 -0.079 -5.071 1.00 97.81 173 GLY A O 1
ATOM 1292 N N . MET A 1 174 ? 15.988 -0.527 -7.266 1.00 97.62 174 MET A N 1
ATOM 1293 C CA . MET A 1 174 ? 14.681 0.093 -7.526 1.00 97.62 174 MET A CA 1
ATOM 1294 C C . MET A 1 174 ? 13.547 -0.627 -6.805 1.00 97.62 174 MET A C 1
ATOM 1296 O O . MET A 1 174 ? 12.684 0.033 -6.237 1.00 97.62 174 MET A O 1
ATOM 1300 N N . TYR A 1 175 ? 13.540 -1.959 -6.832 1.00 96.31 175 TYR A N 1
ATOM 1301 C CA . TYR A 1 175 ? 12.550 -2.760 -6.118 1.00 96.31 175 TYR A CA 1
ATOM 1302 C C . TYR A 1 175 ? 12.694 -2.602 -4.597 1.00 96.31 175 TYR A C 1
ATOM 1304 O O . TYR A 1 175 ? 11.709 -2.350 -3.917 1.00 96.31 175 TYR A O 1
ATOM 1312 N N . LEU A 1 176 ? 13.914 -2.665 -4.055 1.00 97.56 176 LEU A N 1
ATOM 1313 C CA . LEU A 1 176 ? 14.142 -2.500 -2.614 1.00 97.56 176 LEU A CA 1
ATOM 1314 C C . LEU A 1 176 ? 13.743 -1.105 -2.109 1.00 97.56 176 LEU A C 1
ATOM 1316 O O . LEU A 1 176 ? 13.116 -0.984 -1.055 1.00 97.56 176 LEU A O 1
ATOM 1320 N N . ALA A 1 177 ? 14.070 -0.050 -2.859 1.00 98.38 177 ALA A N 1
ATOM 1321 C CA . ALA A 1 177 ? 13.653 1.309 -2.525 1.00 98.38 177 ALA A CA 1
ATOM 1322 C C . ALA A 1 177 ? 12.129 1.475 -2.605 1.00 98.38 177 ALA A C 1
ATOM 1324 O O . ALA A 1 177 ? 11.534 2.077 -1.715 1.00 98.38 177 ALA A O 1
ATOM 1325 N N . ASP A 1 178 ? 11.500 0.909 -3.637 1.00 97.62 178 ASP A N 1
ATOM 1326 C CA . ASP A 1 178 ? 10.047 0.889 -3.799 1.00 97.62 178 ASP A CA 1
ATOM 1327 C C . ASP A 1 178 ? 9.353 0.240 -2.588 1.00 97.62 178 ASP A C 1
ATOM 1329 O O . ASP A 1 178 ? 8.518 0.874 -1.946 1.00 97.62 178 ASP A O 1
ATOM 1333 N N . GLN A 1 179 ? 9.768 -0.962 -2.185 1.00 97.88 179 GLN A N 1
ATOM 1334 C CA . GLN A 1 179 ? 9.220 -1.663 -1.013 1.00 97.88 179 GLN A CA 1
ATOM 1335 C C . GLN A 1 179 ? 9.457 -0.903 0.306 1.00 97.88 179 GLN A C 1
ATOM 1337 O O . GLN A 1 179 ? 8.608 -0.884 1.203 1.00 97.88 179 GLN A O 1
ATOM 1342 N N . SER A 1 180 ? 10.592 -0.208 0.420 1.00 98.25 180 SER A N 1
ATOM 1343 C CA . SER A 1 180 ? 10.897 0.612 1.599 1.00 98.25 180 SER A CA 1
ATOM 1344 C C . SER A 1 180 ? 9.972 1.832 1.700 1.00 98.25 180 SER A C 1
ATOM 1346 O O . SER A 1 180 ? 9.496 2.165 2.787 1.00 98.25 180 SER A O 1
ATOM 1348 N N . LEU A 1 181 ? 9.670 2.481 0.570 1.00 98.69 181 LEU A N 1
ATOM 1349 C CA . LEU A 1 181 ? 8.747 3.619 0.510 1.00 98.69 181 LEU A CA 1
ATOM 1350 C C . LEU A 1 181 ? 7.299 3.200 0.773 1.00 98.69 181 LEU A C 1
ATOM 1352 O O . LEU A 1 181 ? 6.573 3.917 1.468 1.00 98.69 181 LEU A O 1
ATOM 1356 N N . HIS A 1 182 ? 6.891 2.024 0.293 1.00 98.62 182 HIS A N 1
ATOM 1357 C CA . HIS A 1 182 ? 5.615 1.427 0.677 1.00 98.62 182 HIS A CA 1
ATOM 1358 C C . HIS A 1 182 ? 5.554 1.190 2.189 1.00 98.62 182 HIS A C 1
ATOM 1360 O O . HIS A 1 182 ? 4.628 1.672 2.832 1.00 98.62 182 HIS A O 1
ATOM 1366 N N . THR A 1 183 ? 6.579 0.580 2.792 1.00 98.62 183 THR A N 1
ATOM 1367 C CA . THR A 1 183 ? 6.635 0.365 4.252 1.00 98.62 183 THR A CA 1
ATOM 1368 C C . THR A 1 183 ? 6.515 1.675 5.045 1.00 98.62 183 THR A C 1
ATOM 1370 O O . THR A 1 183 ? 5.734 1.756 5.995 1.00 98.62 183 THR A O 1
ATOM 1373 N N . ALA A 1 184 ? 7.221 2.733 4.632 1.00 98.69 184 ALA A N 1
ATOM 1374 C CA . ALA A 1 184 ? 7.089 4.060 5.242 1.00 98.69 184 ALA A CA 1
ATOM 1375 C C . ALA A 1 184 ? 5.670 4.645 5.089 1.00 98.69 184 ALA A C 1
ATOM 1377 O O . ALA A 1 184 ? 5.157 5.308 5.992 1.00 98.69 184 ALA A O 1
ATOM 1378 N N . SER A 1 185 ? 5.009 4.367 3.966 1.00 98.75 185 SER A N 1
ATOM 1379 C CA . SER A 1 185 ? 3.635 4.805 3.713 1.00 98.75 185 SER A CA 1
ATOM 1380 C C . SER A 1 185 ? 2.617 4.036 4.562 1.00 98.75 185 SER A C 1
ATOM 1382 O O . SER A 1 185 ? 1.672 4.640 5.063 1.00 98.75 185 SER A O 1
ATOM 1384 N N . LEU A 1 186 ? 2.834 2.739 4.807 1.00 98.81 186 LEU A N 1
ATOM 1385 C CA . LEU A 1 186 ? 2.017 1.932 5.724 1.00 98.81 186 LEU A CA 1
ATOM 1386 C C . LEU A 1 186 ? 2.150 2.412 7.170 1.00 98.81 186 LEU A C 1
ATOM 1388 O O . LEU A 1 186 ? 1.154 2.473 7.889 1.00 98.81 186 LEU A O 1
ATOM 1392 N N . TRP A 1 187 ? 3.357 2.809 7.584 1.00 98.81 187 TRP A N 1
ATOM 1393 C CA . TRP A 1 187 ? 3.571 3.478 8.868 1.00 98.81 187 TRP A CA 1
ATOM 1394 C C . TRP A 1 187 ? 2.725 4.750 8.990 1.00 98.81 187 TRP A C 1
ATOM 1396 O O . TRP A 1 187 ? 2.010 4.917 9.981 1.00 98.81 187 TRP A O 1
ATOM 1406 N N . LEU A 1 188 ? 2.735 5.607 7.964 1.00 98.88 188 LEU A N 1
ATOM 1407 C CA . LEU A 1 188 ? 1.929 6.829 7.951 1.00 98.88 188 LEU A CA 1
ATOM 1408 C C . LEU A 1 188 ? 0.423 6.523 7.947 1.00 98.88 188 LEU A C 1
ATOM 1410 O O . LEU A 1 188 ? -0.331 7.146 8.693 1.00 98.88 188 LEU A O 1
ATOM 1414 N N . ALA A 1 189 ? -0.015 5.552 7.144 1.00 98.75 189 ALA A N 1
ATOM 1415 C CA . ALA A 1 189 ? -1.406 5.118 7.073 1.00 98.75 189 ALA A CA 1
ATOM 1416 C C . ALA A 1 189 ? -1.911 4.605 8.431 1.00 98.75 189 ALA A C 1
ATOM 1418 O O . ALA A 1 189 ? -2.981 5.018 8.878 1.00 98.75 189 ALA A O 1
ATOM 1419 N N . ALA A 1 190 ? -1.127 3.764 9.116 1.00 98.75 190 ALA A N 1
ATOM 1420 C CA . ALA A 1 190 ? -1.449 3.274 10.454 1.00 98.75 190 ALA A CA 1
ATOM 1421 C C . ALA A 1 190 ? -1.539 4.415 11.472 1.00 98.75 190 ALA A C 1
ATOM 1423 O O . ALA A 1 190 ? -2.454 4.446 12.295 1.00 98.75 190 ALA A O 1
ATOM 1424 N N . LEU A 1 191 ? -0.599 5.364 11.410 1.00 98.56 191 LEU A N 1
ATOM 1425 C CA . LEU A 1 191 ? -0.563 6.501 12.323 1.00 98.56 191 LEU A CA 1
ATOM 1426 C C . LEU A 1 191 ? -1.819 7.361 12.165 1.00 98.56 191 LEU A C 1
ATOM 1428 O O . LEU A 1 191 ? -2.497 7.650 13.147 1.00 98.56 191 LEU A O 1
ATOM 1432 N N . VAL A 1 192 ? -2.167 7.720 10.930 1.00 98.69 192 VAL A N 1
ATOM 1433 C CA . VAL A 1 192 ? -3.367 8.512 10.640 1.00 98.69 192 VAL A CA 1
ATOM 1434 C C . VAL A 1 192 ? -4.639 7.758 11.023 1.00 98.69 192 VAL A C 1
ATOM 1436 O O . VAL A 1 192 ? -5.528 8.356 11.623 1.00 98.69 192 VAL A O 1
ATOM 1439 N N . ALA A 1 193 ? -4.709 6.451 10.759 1.00 98.44 193 ALA A N 1
ATOM 1440 C CA . ALA A 1 193 ? -5.884 5.650 11.091 1.00 98.44 193 ALA A CA 1
ATOM 1441 C C . ALA A 1 193 ? -6.177 5.562 12.594 1.00 98.44 193 ALA A C 1
ATOM 1443 O O . ALA A 1 193 ? -7.334 5.436 12.980 1.00 98.44 193 ALA A O 1
ATOM 1444 N N . VAL A 1 194 ? -5.144 5.625 13.438 1.00 97.94 194 VAL A N 1
ATOM 1445 C CA . VAL A 1 194 ? -5.288 5.579 14.902 1.00 97.94 194 VAL A CA 1
ATOM 1446 C C . VAL A 1 194 ? -5.523 6.962 15.513 1.00 97.94 194 VAL A C 1
ATOM 1448 O O . VAL A 1 194 ? -6.108 7.073 16.593 1.00 97.94 194 VAL A O 1
ATOM 1451 N N . LEU A 1 195 ? -5.032 8.025 14.872 1.00 96.44 195 LEU A N 1
ATOM 1452 C CA . LEU A 1 195 ? -5.136 9.384 15.406 1.00 96.44 195 LEU A CA 1
ATOM 1453 C C . LEU A 1 195 ? -6.476 10.070 15.108 1.00 96.44 195 LEU A C 1
ATOM 1455 O O . LEU A 1 195 ? -6.832 10.985 15.856 1.00 96.44 195 LEU A O 1
ATOM 1459 N N . LEU A 1 196 ? -7.188 9.638 14.062 1.00 95.00 196 LEU A N 1
ATOM 1460 C CA . LEU A 1 196 ? -8.472 10.187 13.606 1.00 95.00 196 LEU A CA 1
ATOM 1461 C C . LEU A 1 196 ? -9.663 9.317 14.026 1.00 95.00 196 LEU A C 1
ATOM 1463 O O . LEU A 1 196 ? -10.694 9.897 14.422 1.00 95.00 196 LEU A O 1
#

Radius of gyration: 30.58 Å; chains: 1; bounding box: 52×59×95 Å

Foldseek 3Di:
DDDDDDDDDDDDDDDDDDDDDDDDDDDDDDDDDDDPPPPPPPPPPPDPDDPVLVVLLVVLLVLQLVLQLVLQCCLDPPWLDDPCLLVQCLPDDDRNVVSLVSSLVSSVVSSVVSSVCSCVVVVRDWDPVLLVQLSVLLSVQLSVLSNLPVLCVVCVVVVNNVLCVDDPPPDHSSVVSSSVSSSVSSSVSSNSRSVD